Protein AF-A0A6N2MKP2-F1 (afdb_monomer)

Foldseek 3Di:
DDDDDDPDPDPDDQPLPDPPDDDDDDPPPLLPDDLVVQQVQKDKDFAADDDPDPPLRRPDSLKIWIQRNVVRDIFIASPDSHNVVRSVVRSLVSLLVCLLRHEDAADLVPDDQDLLLLQQAPPQAPPNDPPSDHRDDPVDSSVSVNSSSLLNLCVNVQLDLCNSQVSRRHDSVSSLVSQVVDPSSQVSSQVSCVVSVHHRRD

Nearest PDB structures (foldseek):
  8akn-assembly1_W  TM=9.044E-01  e=6.148E-05  Escherichia coli BW25113
  9d7s-assembly2_2w  TM=8.967E-01  e=9.870E-05  Thermus thermophilus HB8
  8oir-assembly1_Aa  TM=9.196E-01  e=2.289E-04  Homo sapiens
  4v5e-assembly2_CY  TM=8.903E-01  e=2.825E-04  Thermus thermophilus HB8
  8fze-assembly1_w  TM=7.571E-01  e=6.148E-05  Escherichia coli

pLDDT: mean 79.12, std 17.83, range [32.84, 96.25]

Radius of gyration: 19.48 Å; Cα contacts (8 Å, |Δi|>4): 268; chains: 1; bounding box: 41×39×64 Å

Solvent-accessible surface area (backbone atoms only — not comparable to full-atom values): 11962 Å² total; per-residue (Å²): 141,82,90,76,79,81,80,72,78,84,86,72,82,80,74,69,60,66,86,84,60,88,87,69,98,67,89,72,59,72,79,78,47,53,74,68,61,48,48,74,49,34,52,76,48,71,38,57,43,85,67,103,56,60,80,78,56,50,73,45,63,18,17,26,36,38,32,34,62,93,78,68,50,72,24,63,22,64,85,45,86,43,41,68,61,8,44,55,50,13,49,55,47,35,49,54,51,44,33,69,51,54,54,63,92,58,60,78,93,78,61,74,83,54,64,45,33,54,15,54,47,63,93,82,26,69,72,54,59,94,82,53,68,72,77,49,53,89,87,43,78,58,34,46,56,11,51,23,52,51,50,22,48,27,53,62,53,64,46,36,56,61,58,34,11,60,78,54,36,36,54,49,70,57,48,49,51,59,35,68,71,35,69,68,52,36,50,50,51,28,52,48,13,47,77,64,74,40,82,64,86,128

InterPro domains:
  IPR000352 Peptide chain release factor class I [PF00472] (41-99)
  IPR045853 Peptide chain release factor class I superfamily [SSF75620] (40-101)
  IPR050057 Prokaryotic/Mitochondrial Release Factor [PTHR43804] (23-195)

Structure (mmCIF, N/CA/C/O backbone):
data_AF-A0A6N2MKP2-F1
#
_entry.id   AF-A0A6N2MKP2-F1
#
loop_
_atom_site.group_PDB
_atom_site.id
_atom_site.type_symbol
_atom_site.label_atom_id
_atom_site.label_alt_id
_atom_site.label_comp_id
_atom_site.label_asym_id
_atom_site.label_entity_id
_atom_site.label_seq_id
_atom_site.pdbx_PDB_ins_code
_atom_site.Cartn_x
_atom_site.Cartn_y
_atom_site.Cartn_z
_atom_site.occupancy
_atom_site.B_iso_or_equiv
_atom_site.auth_seq_id
_atom_site.auth_comp_id
_atom_site.auth_asym_id
_atom_site.auth_atom_id
_atom_site.pdbx_PDB_model_num
ATOM 1 N N . MET A 1 1 ? -15.503 7.825 -42.171 1.00 38.75 1 MET A N 1
ATOM 2 C CA . MET A 1 1 ? -16.249 7.281 -41.018 1.00 38.75 1 MET A CA 1
ATOM 3 C C . MET A 1 1 ? -15.506 6.049 -40.525 1.00 38.75 1 MET A C 1
ATOM 5 O O . MET A 1 1 ? -15.529 5.042 -41.213 1.00 38.75 1 MET A O 1
ATOM 9 N N . TYR A 1 2 ? -14.779 6.146 -39.411 1.00 33.06 2 TYR A N 1
ATOM 10 C CA . TYR A 1 2 ? -14.119 5.000 -38.777 1.00 33.06 2 TYR A CA 1
ATOM 11 C C . TYR A 1 2 ? -14.568 4.942 -37.319 1.00 33.06 2 TYR A C 1
ATOM 13 O O . TYR A 1 2 ? -14.188 5.782 -36.508 1.00 33.06 2 TYR A O 1
ATOM 21 N N . THR A 1 3 ? -15.413 3.967 -37.007 1.00 39.84 3 THR A N 1
ATOM 22 C CA . THR A 1 3 ? -15.788 3.591 -35.646 1.00 39.84 3 THR A CA 1
ATOM 23 C C . THR A 1 3 ? -14.641 2.797 -35.026 1.00 39.84 3 THR A C 1
ATOM 25 O O . THR A 1 3 ? -14.372 1.674 -35.449 1.00 39.84 3 THR A O 1
ATOM 28 N N . ARG A 1 4 ? -13.966 3.358 -34.018 1.00 34.06 4 ARG A N 1
ATOM 29 C CA . ARG A 1 4 ? -13.083 2.603 -33.119 1.00 34.06 4 ARG A CA 1
ATOM 30 C C . ARG A 1 4 ? -13.651 2.668 -31.707 1.00 34.06 4 ARG A C 1
ATOM 32 O O . ARG A 1 4 ? -13.543 3.676 -31.022 1.00 34.06 4 ARG A O 1
ATOM 39 N N . THR A 1 5 ? -14.354 1.586 -31.386 1.00 33.44 5 THR A N 1
ATOM 40 C CA . THR A 1 5 ? -14.516 0.946 -30.075 1.00 33.44 5 THR A CA 1
ATOM 41 C C . THR A 1 5 ? -13.901 1.691 -28.890 1.00 33.44 5 THR A C 1
ATOM 43 O O . THR A 1 5 ? -12.682 1.738 -28.733 1.00 33.44 5 THR A O 1
ATOM 46 N N . ALA A 1 6 ? -14.774 2.206 -28.025 1.00 33.25 6 ALA A N 1
ATOM 47 C CA . ALA A 1 6 ? -14.432 2.584 -26.665 1.00 33.25 6 ALA A CA 1
ATOM 48 C C . ALA A 1 6 ? -13.987 1.327 -25.900 1.00 33.25 6 ALA A C 1
ATOM 50 O O . ALA A 1 6 ? -14.805 0.463 -25.584 1.00 33.25 6 ALA A O 1
ATOM 51 N N . GLU A 1 7 ? -12.691 1.213 -25.622 1.00 32.84 7 GLU A N 1
ATOM 52 C CA . GLU A 1 7 ? -12.188 0.280 -24.619 1.00 32.84 7 GLU A CA 1
ATOM 53 C C . GLU A 1 7 ? -12.688 0.758 -23.254 1.00 32.84 7 GLU A C 1
ATOM 55 O O . GLU A 1 7 ? -12.203 1.732 -22.679 1.00 32.84 7 GLU A O 1
ATOM 60 N N . THR A 1 8 ? -13.728 0.100 -22.749 1.00 35.00 8 THR A N 1
ATOM 61 C CA . THR A 1 8 ? -14.140 0.230 -21.355 1.00 35.00 8 THR A CA 1
ATOM 62 C C . THR A 1 8 ? -12.966 -0.171 -20.460 1.00 35.00 8 THR A C 1
ATOM 64 O O . THR A 1 8 ? -12.425 -1.262 -20.667 1.00 35.00 8 THR A O 1
ATOM 67 N N . PRO A 1 9 ? -12.574 0.644 -19.461 1.00 37.16 9 PRO A N 1
ATOM 68 C CA . PRO A 1 9 ? -11.512 0.262 -18.543 1.00 37.16 9 PRO A CA 1
ATOM 69 C C . PRO A 1 9 ? -11.906 -1.034 -17.826 1.00 37.16 9 PRO A C 1
ATOM 71 O O . PRO A 1 9 ? -13.087 -1.234 -17.508 1.00 37.16 9 PRO A O 1
ATOM 74 N N . PRO A 1 10 ? -10.949 -1.939 -17.591 1.00 34.62 10 PRO A N 1
ATOM 75 C CA . PRO A 1 10 ? -11.266 -3.252 -17.082 1.00 34.62 10 PRO A CA 1
ATOM 76 C C . PRO A 1 10 ? -11.841 -3.164 -15.663 1.00 34.62 10 PRO A C 1
ATOM 78 O O . PRO A 1 10 ? -11.218 -2.653 -14.732 1.00 34.62 10 PRO A O 1
ATOM 81 N N . LYS A 1 11 ? -13.056 -3.693 -15.512 1.00 36.06 11 LYS A N 1
ATOM 82 C CA . LYS A 1 11 ? -13.759 -3.884 -14.242 1.00 36.06 11 LYS A CA 1
ATOM 83 C C . LYS A 1 11 ? -13.161 -5.105 -13.521 1.00 36.06 11 LYS A C 1
ATOM 85 O O . LYS A 1 11 ? -13.786 -6.158 -13.499 1.00 36.06 11 LYS A O 1
ATOM 90 N N . HIS A 1 12 ? -11.937 -5.026 -13.001 1.00 34.09 12 HIS A N 1
ATOM 91 C CA . HIS A 1 12 ? -11.356 -6.128 -12.214 1.00 34.09 12 HIS A CA 1
ATOM 92 C C . HIS A 1 12 ? -11.594 -5.855 -10.723 1.00 34.09 12 HIS A C 1
ATOM 94 O O . HIS A 1 12 ? -11.053 -4.902 -10.177 1.00 34.09 12 HIS A O 1
ATOM 100 N N . LEU A 1 13 ? -12.559 -6.526 -10.079 1.00 33.09 13 LEU A N 1
ATOM 101 C CA . LEU A 1 13 ? -12.398 -7.854 -9.459 1.00 33.09 13 LEU A CA 1
ATOM 102 C C . LEU A 1 13 ? -11.150 -7.901 -8.570 1.00 33.09 13 LEU A C 1
ATOM 104 O O . LEU A 1 13 ? -10.163 -8.564 -8.878 1.00 33.09 13 LEU A O 1
ATOM 108 N N . PHE A 1 14 ? -11.197 -7.172 -7.456 1.00 38.16 14 PHE A N 1
ATOM 109 C CA . PHE A 1 14 ? -10.285 -7.404 -6.344 1.00 38.16 14 PHE A CA 1
ATOM 110 C C . PHE A 1 14 ? -10.694 -8.709 -5.656 1.00 38.16 14 PHE A C 1
ATOM 112 O O . PHE A 1 14 ? -11.526 -8.716 -4.752 1.00 38.16 14 PHE A O 1
ATOM 119 N N . CYS A 1 15 ? -10.127 -9.832 -6.096 1.00 36.53 15 CYS A N 1
ATOM 120 C CA . CYS A 1 15 ? -10.056 -11.012 -5.246 1.00 36.53 15 CYS A CA 1
ATOM 121 C C . CYS A 1 15 ? -9.043 -10.685 -4.146 1.00 36.53 15 CYS A C 1
ATOM 123 O O . CYS A 1 15 ? -7.838 -10.650 -4.400 1.00 36.53 15 CYS A O 1
ATOM 125 N N . PHE A 1 16 ? -9.522 -10.368 -2.943 1.00 43.12 16 PHE A N 1
ATOM 126 C CA . PHE A 1 16 ? -8.671 -10.386 -1.758 1.00 43.12 16 PHE A CA 1
ATOM 127 C C . PHE A 1 16 ? -8.142 -11.817 -1.648 1.00 43.12 16 PHE A C 1
ATOM 129 O O . PHE A 1 16 ? -8.913 -12.718 -1.343 1.00 43.12 16 PHE A O 1
ATOM 136 N N . ASN A 1 17 ? -6.875 -12.059 -1.986 1.00 46.41 17 ASN A N 1
ATOM 137 C CA . ASN A 1 17 ? -6.272 -13.369 -1.766 1.00 46.41 17 ASN A CA 1
ATOM 138 C C . ASN A 1 17 ? -6.085 -13.516 -0.258 1.00 46.41 17 ASN A C 1
ATOM 140 O O . ASN A 1 17 ? -5.146 -12.977 0.323 1.00 46.41 17 ASN A O 1
ATOM 144 N N . TYR A 1 18 ? -7.043 -14.186 0.370 1.00 41.66 18 TYR A N 1
ATOM 145 C CA . TYR A 1 18 ? -6.949 -14.658 1.736 1.00 41.66 18 TYR A CA 1
ATOM 146 C C . TYR A 1 18 ? -6.111 -15.941 1.713 1.00 41.66 18 TYR A C 1
ATOM 148 O O . TYR A 1 18 ? -6.419 -16.877 0.973 1.00 41.66 18 TYR A O 1
ATOM 156 N N . ASN A 1 19 ? -5.046 -15.994 2.511 1.00 45.09 19 ASN A N 1
ATOM 157 C CA . ASN A 1 19 ? -4.301 -17.229 2.752 1.00 45.09 19 ASN A CA 1
ATOM 158 C C . ASN A 1 19 ? -5.217 -18.180 3.560 1.00 45.09 19 ASN A C 1
ATOM 160 O O . ASN A 1 19 ? -5.169 -18.222 4.782 1.00 45.09 19 ASN A O 1
ATOM 164 N N . THR A 1 20 ? -6.134 -18.896 2.899 1.00 38.81 20 THR A N 1
ATOM 165 C CA . THR A 1 20 ? -6.936 -19.975 3.522 1.00 38.81 20 THR A CA 1
ATOM 166 C C . THR A 1 20 ? -6.268 -21.310 3.278 1.00 38.81 20 THR A C 1
ATOM 168 O O . THR A 1 20 ? -6.732 -22.158 2.520 1.00 38.81 20 THR A O 1
ATOM 171 N N . SER A 1 21 ? -5.177 -21.521 3.988 1.00 36.22 21 SER A N 1
ATOM 172 C CA . SER A 1 21 ? -4.653 -22.859 4.203 1.00 36.22 21 SER A CA 1
ATOM 173 C C . SER A 1 21 ? -4.456 -23.029 5.697 1.00 36.22 21 SER A C 1
ATOM 175 O O . SER A 1 21 ? -3.442 -22.635 6.267 1.00 36.22 21 SER A O 1
ATOM 177 N N . ALA A 1 22 ? -5.489 -23.590 6.328 1.00 39.81 22 ALA A N 1
ATOM 178 C CA . ALA A 1 22 ? -5.376 -24.208 7.635 1.00 39.81 22 ALA A CA 1
ATOM 179 C C . ALA A 1 22 ? -4.211 -25.210 7.587 1.00 39.81 22 ALA A C 1
ATOM 181 O O . ALA A 1 22 ? -4.233 -26.152 6.798 1.00 39.81 22 ALA A O 1
ATOM 182 N N . GLY A 1 23 ? -3.190 -24.970 8.412 1.00 36.78 23 GLY A N 1
ATOM 183 C CA . GLY A 1 23 ? -2.046 -25.862 8.577 1.00 36.78 23 GLY A CA 1
ATOM 184 C C . GLY A 1 23 ? -0.903 -25.618 7.593 1.00 36.78 23 GLY A C 1
ATOM 185 O O . GLY A 1 23 ? -0.688 -26.428 6.702 1.00 36.78 23 GLY A O 1
ATOM 186 N N . HIS A 1 24 ? -0.172 -24.516 7.766 1.00 33.22 24 HIS A N 1
ATOM 187 C CA . HIS A 1 24 ? 1.293 -24.448 7.924 1.00 33.22 24 HIS A CA 1
ATOM 188 C C . HIS A 1 24 ? 1.649 -22.968 8.121 1.00 33.22 24 HIS A C 1
ATOM 190 O O . HIS A 1 24 ? 1.429 -22.142 7.241 1.00 33.22 24 HIS A O 1
ATOM 196 N N . SER A 1 25 ? 2.158 -22.641 9.307 1.00 39.97 25 SER A N 1
ATOM 197 C CA . SER A 1 25 ? 2.641 -21.321 9.709 1.00 39.97 25 SER A CA 1
ATOM 198 C C . SER A 1 25 ? 3.719 -20.823 8.750 1.00 39.97 25 SER A C 1
ATOM 200 O O . SER A 1 25 ? 4.876 -21.216 8.853 1.00 39.97 25 SER A O 1
ATOM 202 N N . ASN A 1 26 ? 3.321 -19.977 7.813 1.00 46.75 26 ASN A N 1
ATOM 203 C CA . ASN A 1 26 ? 4.198 -19.113 7.045 1.00 46.75 26 ASN A CA 1
ATOM 204 C C . ASN A 1 26 ? 3.372 -17.862 6.730 1.00 46.75 26 ASN A C 1
ATOM 206 O O . ASN A 1 26 ? 2.952 -17.641 5.593 1.00 46.75 26 ASN A O 1
ATOM 210 N N . ASP A 1 27 ? 3.103 -17.062 7.765 1.00 57.38 27 ASP A N 1
ATOM 211 C CA . ASP A 1 27 ? 2.667 -15.671 7.620 1.00 57.38 27 ASP A CA 1
ATOM 212 C C . ASP A 1 27 ? 3.827 -14.886 6.995 1.00 57.38 27 ASP A C 1
ATOM 214 O O . ASP A 1 27 ? 4.565 -14.165 7.663 1.00 57.38 27 ASP A O 1
ATOM 218 N N . ILE A 1 28 ? 4.086 -15.116 5.705 1.00 64.38 28 ILE A N 1
ATOM 219 C CA . ILE A 1 28 ? 5.188 -14.463 5.008 1.00 64.38 28 ILE A CA 1
ATOM 220 C C . ILE A 1 28 ? 4.780 -13.011 4.807 1.00 64.38 28 ILE A C 1
ATOM 222 O O . ILE A 1 28 ? 4.007 -12.677 3.904 1.00 64.38 28 ILE A O 1
ATOM 226 N N . ASN A 1 29 ? 5.338 -12.132 5.634 1.00 78.19 29 ASN A N 1
ATOM 227 C CA . ASN A 1 29 ? 5.279 -10.706 5.388 1.00 78.19 29 ASN A CA 1
ATOM 228 C C . ASN A 1 29 ? 6.197 -10.364 4.204 1.00 78.19 29 ASN A C 1
ATOM 230 O O . ASN A 1 29 ? 7.383 -10.076 4.364 1.00 78.19 29 ASN A O 1
ATOM 234 N N . TYR A 1 30 ? 5.642 -10.386 2.988 1.00 81.38 30 TYR A N 1
ATOM 235 C CA . TYR A 1 30 ? 6.385 -10.083 1.759 1.00 81.38 30 TYR A CA 1
ATOM 236 C C . TYR A 1 30 ? 7.059 -8.701 1.771 1.00 81.38 30 TYR A C 1
ATOM 238 O O . TYR A 1 30 ? 7.972 -8.458 0.980 1.00 81.38 30 TYR A O 1
ATOM 246 N N . LEU A 1 31 ? 6.611 -7.778 2.631 1.00 83.75 31 LEU A N 1
ATOM 247 C CA . LEU A 1 31 ? 7.183 -6.438 2.726 1.00 83.75 31 LEU A CA 1
ATOM 248 C C . LEU A 1 31 ? 8.463 -6.379 3.562 1.00 83.75 31 LEU A C 1
ATOM 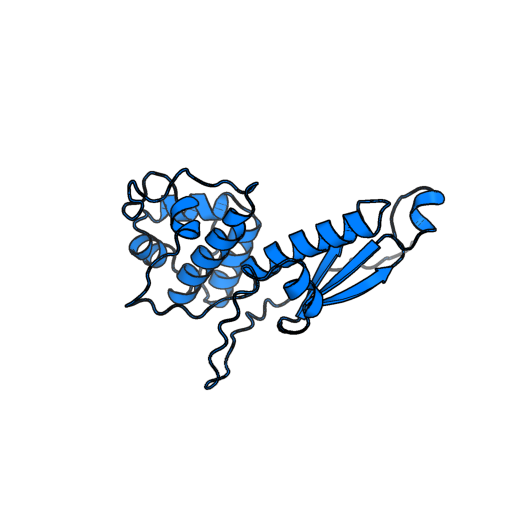250 O O . LEU A 1 31 ? 9.267 -5.475 3.335 1.00 83.75 31 LEU A O 1
ATOM 254 N N . GLU A 1 32 ? 8.659 -7.324 4.480 1.00 83.94 32 GLU A N 1
ATOM 255 C CA . GLU A 1 32 ? 9.863 -7.427 5.316 1.00 83.94 32 GLU A CA 1
ATOM 256 C C . GLU A 1 32 ? 11.010 -8.157 4.616 1.00 83.94 32 GLU A C 1
ATOM 258 O O . GLU A 1 32 ? 12.168 -7.992 4.998 1.00 83.94 32 GLU A O 1
ATOM 263 N N . LEU A 1 33 ? 10.703 -8.921 3.563 1.00 86.81 33 LEU A N 1
ATOM 264 C CA . LEU A 1 33 ? 11.713 -9.574 2.736 1.00 86.81 33 LEU A CA 1
ATOM 265 C C . LEU A 1 33 ? 12.707 -8.553 2.182 1.00 86.81 33 LEU A C 1
ATOM 267 O O . LEU A 1 33 ? 12.361 -7.401 1.908 1.00 86.81 33 LEU A O 1
ATOM 271 N N . THR A 1 34 ? 13.935 -8.993 1.935 1.00 90.06 34 THR A N 1
ATOM 272 C CA . THR A 1 34 ? 14.923 -8.204 1.192 1.00 90.06 34 THR A CA 1
ATOM 273 C C . THR A 1 34 ? 14.518 -8.056 -0.280 1.00 90.06 34 THR A C 1
ATOM 275 O O . THR A 1 34 ? 13.600 -8.713 -0.785 1.00 90.06 34 THR A O 1
ATOM 278 N N . ASP A 1 35 ? 15.173 -7.149 -1.007 1.00 90.25 35 ASP A N 1
ATOM 279 C CA . ASP A 1 35 ? 14.931 -6.989 -2.446 1.00 90.25 35 ASP A CA 1
ATOM 280 C C . ASP A 1 35 ? 15.234 -8.283 -3.218 1.00 90.25 35 ASP A C 1
ATOM 282 O O . ASP A 1 35 ? 14.460 -8.665 -4.098 1.00 90.25 35 ASP A O 1
ATOM 286 N N . ASP A 1 36 ? 16.303 -8.988 -2.847 1.00 90.12 36 ASP A N 1
ATOM 287 C CA . ASP A 1 36 ? 16.720 -10.230 -3.498 1.00 90.12 36 ASP A CA 1
ATOM 288 C C . ASP A 1 36 ? 15.761 -11.390 -3.216 1.00 90.12 36 ASP A C 1
ATOM 290 O O . ASP A 1 36 ? 15.409 -12.134 -4.132 1.00 90.12 36 ASP A O 1
ATOM 294 N N . GLU A 1 37 ? 15.293 -11.536 -1.976 1.00 91.50 37 GLU A N 1
ATOM 295 C CA . GLU A 1 37 ? 14.320 -12.571 -1.608 1.00 91.50 37 GLU A CA 1
ATOM 296 C C . GLU A 1 37 ? 12.981 -12.368 -2.312 1.00 91.50 37 GLU A C 1
ATOM 298 O O . GLU A 1 37 ? 12.442 -13.317 -2.883 1.00 91.50 37 GLU A O 1
ATOM 303 N N . LEU A 1 38 ? 12.472 -11.131 -2.340 1.00 90.62 38 LEU A N 1
ATOM 304 C CA . LEU A 1 38 ? 11.226 -10.827 -3.040 1.00 90.62 38 LEU A CA 1
ATOM 305 C C . LEU A 1 38 ? 11.368 -11.064 -4.551 1.00 90.62 38 LEU A C 1
ATOM 307 O O . LEU A 1 38 ? 10.468 -11.611 -5.189 1.00 90.62 38 LEU A O 1
ATOM 311 N N . MET A 1 39 ? 12.517 -10.707 -5.131 1.00 91.44 39 MET A N 1
ATOM 312 C CA . MET A 1 39 ? 12.805 -10.955 -6.545 1.00 91.44 39 MET A CA 1
ATOM 313 C C . MET A 1 39 ? 12.858 -12.447 -6.888 1.00 91.44 39 MET A C 1
ATOM 315 O O . MET A 1 39 ? 12.424 -12.810 -7.977 1.00 91.44 39 MET A O 1
ATOM 319 N N . ARG A 1 40 ? 13.334 -13.320 -5.989 1.00 93.44 40 ARG A N 1
ATOM 320 C CA . ARG A 1 40 ? 13.335 -14.783 -6.209 1.00 93.44 40 ARG A CA 1
ATOM 321 C C . ARG A 1 40 ? 11.929 -15.373 -6.332 1.00 93.44 40 ARG A C 1
ATOM 323 O O . ARG A 1 40 ? 11.772 -16.431 -6.929 1.00 93.44 40 ARG A O 1
ATOM 330 N N . GLN A 1 41 ? 10.919 -14.695 -5.791 1.00 92.00 41 GLN A N 1
ATOM 331 C CA . GLN A 1 41 ? 9.510 -15.091 -5.888 1.00 92.00 41 GLN A CA 1
ATOM 332 C C . GLN A 1 41 ? 8.795 -14.460 -7.096 1.00 92.00 41 GLN A C 1
ATOM 334 O O . GLN A 1 41 ? 7.593 -14.662 -7.292 1.00 92.00 41 GLN A O 1
ATOM 339 N N . CYS A 1 42 ? 9.515 -13.675 -7.901 1.00 93.94 42 CYS A N 1
ATOM 340 C CA . CYS A 1 42 ? 8.972 -12.978 -9.055 1.00 93.94 42 CYS A CA 1
ATOM 341 C C . CYS A 1 42 ? 9.448 -13.591 -10.372 1.00 93.94 42 CYS A C 1
ATOM 343 O O . CYS A 1 42 ? 10.627 -13.877 -10.560 1.00 93.94 42 CYS A O 1
ATOM 345 N N . GLU A 1 43 ? 8.533 -13.674 -11.329 1.00 95.62 43 GLU A N 1
ATOM 346 C CA . GLU A 1 43 ? 8.849 -13.856 -12.741 1.00 95.62 43 GLU A CA 1
ATOM 347 C C . GLU A 1 43 ? 9.106 -12.473 -13.362 1.00 95.62 43 GLU A C 1
ATOM 349 O O . GLU A 1 43 ? 8.288 -11.556 -13.216 1.00 95.62 43 GLU A O 1
ATOM 354 N N . MET A 1 44 ? 10.276 -12.295 -13.984 1.00 95.31 44 MET A N 1
ATOM 355 C CA . MET A 1 44 ? 10.693 -11.031 -14.593 1.00 95.31 44 MET A CA 1
ATOM 356 C C . MET A 1 44 ? 10.705 -11.147 -16.114 1.00 95.31 44 MET A C 1
ATOM 358 O O . MET A 1 44 ? 11.554 -11.838 -16.671 1.00 95.31 44 MET A O 1
ATOM 362 N N . ASP A 1 45 ? 9.855 -10.357 -16.763 1.00 94.25 45 ASP A N 1
ATOM 363 C CA . ASP A 1 45 ? 9.834 -10.201 -18.213 1.00 94.25 45 ASP A CA 1
ATOM 364 C C . ASP A 1 45 ? 10.423 -8.850 -18.622 1.00 94.25 45 ASP A C 1
ATOM 366 O O . ASP A 1 45 ? 10.162 -7.812 -17.998 1.00 94.25 45 ASP A O 1
ATOM 370 N N . THR A 1 46 ? 11.162 -8.841 -19.728 1.00 92.38 46 THR A N 1
ATOM 371 C CA . THR A 1 46 ? 11.625 -7.615 -20.385 1.00 92.38 46 THR A CA 1
ATOM 372 C C . THR A 1 46 ? 10.928 -7.411 -21.712 1.00 92.38 46 THR A C 1
ATOM 374 O O . THR A 1 46 ? 10.727 -8.353 -22.474 1.00 92.38 46 THR A O 1
ATOM 377 N N . PHE A 1 47 ? 10.573 -6.168 -22.016 1.00 89.94 47 PHE A N 1
ATOM 378 C CA . PHE A 1 47 ? 9.897 -5.836 -23.265 1.00 89.94 47 PHE A CA 1
ATOM 379 C C . PHE A 1 47 ? 10.309 -4.457 -23.782 1.00 89.94 47 PHE A C 1
ATOM 381 O O . PHE A 1 47 ? 10.982 -3.667 -23.112 1.00 89.94 47 PHE A O 1
ATOM 388 N N . LYS A 1 48 ? 9.924 -4.159 -25.023 1.00 86.25 48 LYS A N 1
ATOM 389 C CA . LYS A 1 48 ? 10.156 -2.845 -25.630 1.00 86.25 48 LYS A CA 1
ATOM 390 C C . LYS A 1 48 ? 9.117 -1.869 -25.106 1.00 86.25 48 LYS A C 1
ATOM 392 O O . LYS A 1 48 ? 7.923 -2.155 -25.144 1.00 86.25 48 LYS A O 1
ATOM 397 N N . SER A 1 49 ? 9.564 -0.706 -24.639 1.00 76.31 49 SER A N 1
ATOM 398 C CA . SER A 1 49 ? 8.629 0.347 -24.248 1.00 76.31 49 SER A CA 1
ATOM 399 C C . SER A 1 49 ? 7.840 0.815 -25.479 1.00 76.31 49 SER A C 1
ATOM 401 O O . SER A 1 49 ? 8.420 1.294 -26.450 1.00 76.31 49 SER A O 1
ATOM 403 N N . SER A 1 50 ? 6.521 0.623 -25.463 1.00 69.38 50 SER A N 1
ATOM 404 C CA . SER A 1 50 ? 5.607 1.117 -26.494 1.00 69.38 50 SER A CA 1
ATOM 405 C C . SER A 1 50 ? 5.033 2.457 -26.039 1.00 69.38 50 SER A C 1
ATOM 407 O O . SER A 1 50 ? 4.296 2.512 -25.055 1.00 69.38 50 SER A O 1
ATOM 409 N N . GLY A 1 51 ? 5.376 3.548 -26.719 1.00 67.81 51 GLY A N 1
ATOM 410 C CA . GLY A 1 51 ? 4.843 4.874 -26.409 1.00 67.81 51 GLY A CA 1
ATOM 411 C C . GLY A 1 51 ? 5.385 5.964 -27.336 1.00 67.81 51 GLY A C 1
ATOM 412 O O . GLY A 1 51 ? 6.266 5.680 -28.152 1.00 67.81 51 GLY A O 1
ATOM 413 N N . PRO A 1 52 ? 4.882 7.210 -27.227 1.00 60.41 52 PRO A N 1
ATOM 414 C CA . PRO A 1 52 ? 5.413 8.361 -27.953 1.00 60.41 52 PRO A CA 1
ATOM 415 C C . PRO A 1 52 ? 6.844 8.640 -27.472 1.00 60.41 52 PRO A C 1
ATOM 417 O O . PRO A 1 52 ? 7.096 9.336 -26.492 1.00 60.41 52 PRO A O 1
ATOM 420 N N . GLY A 1 53 ? 7.800 8.003 -28.133 1.00 59.09 53 GLY A N 1
ATOM 421 C CA . GLY A 1 53 ? 9.227 8.114 -27.897 1.00 59.09 53 GLY A CA 1
ATOM 422 C C . GLY A 1 53 ? 9.939 8.041 -29.236 1.00 59.09 53 GLY A C 1
ATOM 423 O O . GLY A 1 53 ? 9.542 7.269 -30.108 1.00 59.09 53 GLY A O 1
ATOM 424 N N . GLY A 1 54 ? 10.968 8.868 -29.421 1.00 65.44 54 GLY A N 1
ATOM 425 C CA . GLY A 1 54 ? 11.778 8.850 -30.639 1.00 65.44 54 GLY A CA 1
ATOM 426 C C . GLY A 1 54 ? 12.398 7.472 -30.905 1.00 65.44 54 GLY A C 1
ATOM 427 O O . GLY A 1 54 ? 12.457 6.617 -30.018 1.00 65.44 54 GLY A O 1
ATOM 428 N N . GLN A 1 55 ? 12.912 7.271 -32.121 1.00 63.81 55 GLN A N 1
ATOM 429 C CA . GLN A 1 55 ? 13.432 5.982 -32.611 1.00 63.81 55 GLN A CA 1
ATOM 430 C C . GLN A 1 55 ? 14.417 5.284 -31.647 1.00 63.81 55 GLN A C 1
ATOM 432 O O . GLN A 1 55 ? 14.477 4.057 -31.600 1.00 63.81 55 GLN A O 1
ATOM 437 N N . HIS A 1 56 ? 15.151 6.048 -30.831 1.00 60.91 56 HIS A N 1
ATOM 438 C CA . HIS A 1 56 ? 16.114 5.524 -29.862 1.00 60.91 56 HIS A CA 1
ATOM 439 C C . HIS A 1 56 ? 15.474 4.871 -28.615 1.00 60.91 56 HIS A C 1
ATOM 441 O O . HIS A 1 56 ? 16.035 3.921 -28.072 1.00 60.91 56 HIS A O 1
ATOM 447 N N . ARG A 1 57 ? 14.299 5.330 -28.155 1.00 62.62 57 ARG A N 1
ATOM 448 C CA . ARG A 1 57 ? 13.609 4.771 -26.970 1.00 62.62 57 ARG A CA 1
ATOM 449 C C . ARG A 1 57 ? 12.946 3.421 -27.271 1.00 62.62 57 ARG A C 1
ATOM 451 O O . ARG A 1 57 ? 12.909 2.550 -26.410 1.00 62.62 57 ARG A O 1
ATOM 458 N N . ASN A 1 58 ? 12.496 3.222 -28.509 1.00 64.44 58 ASN A N 1
ATOM 459 C CA . ASN A 1 58 ? 11.692 2.056 -28.897 1.00 64.44 58 ASN A CA 1
ATOM 460 C C . ASN A 1 58 ? 12.536 0.839 -29.323 1.00 64.44 58 ASN A C 1
ATOM 462 O O . ASN A 1 58 ? 11.995 -0.249 -29.517 1.00 64.44 58 ASN A O 1
ATOM 466 N N . LYS A 1 59 ? 13.859 1.000 -29.487 1.00 64.12 59 LYS A N 1
ATOM 467 C CA . LYS A 1 59 ? 14.742 -0.067 -29.990 1.00 64.12 59 LYS A CA 1
ATOM 468 C C . LYS A 1 59 ? 15.292 -0.984 -28.890 1.00 64.12 59 LYS A C 1
ATOM 470 O O . LYS A 1 59 ? 15.633 -2.125 -29.185 1.00 64.12 59 LYS A O 1
ATOM 475 N N . ARG A 1 60 ? 15.375 -0.513 -27.641 1.00 75.62 60 ARG A N 1
ATOM 476 C CA . ARG A 1 60 ? 15.936 -1.272 -26.511 1.00 75.62 60 ARG A CA 1
ATOM 477 C C . ARG A 1 60 ? 14.827 -1.881 -25.651 1.00 75.62 60 ARG A C 1
ATOM 479 O O . ARG A 1 60 ? 13.865 -1.202 -25.301 1.00 75.62 60 ARG A O 1
ATOM 486 N N . GLU A 1 61 ? 15.000 -3.142 -25.268 1.00 82.31 61 GLU A N 1
ATOM 487 C CA . GLU A 1 61 ? 14.142 -3.864 -24.315 1.00 82.31 61 GLU A CA 1
ATOM 488 C C . GLU A 1 61 ? 14.451 -3.436 -22.875 1.00 82.31 61 GLU A C 1
ATOM 490 O O . GLU A 1 61 ? 14.934 -4.209 -22.055 1.00 82.31 61 GLU A O 1
ATOM 495 N N . SER A 1 62 ? 14.255 -2.149 -22.578 1.00 87.94 62 SER A N 1
ATOM 496 C CA . SER A 1 62 ? 14.525 -1.598 -21.249 1.00 87.94 62 SER A CA 1
ATOM 497 C C . SER A 1 62 ? 13.337 -1.704 -20.296 1.00 87.94 62 SER A C 1
ATOM 499 O O . SER A 1 62 ? 13.537 -1.522 -19.096 1.00 87.94 62 SER A O 1
ATOM 501 N N . ALA A 1 63 ? 12.119 -1.957 -20.784 1.00 91.38 63 ALA A N 1
ATOM 502 C CA . ALA A 1 63 ? 10.946 -2.057 -19.924 1.00 91.38 63 ALA A CA 1
ATOM 503 C C . ALA A 1 63 ? 10.945 -3.376 -19.153 1.00 91.38 63 ALA A C 1
ATOM 505 O O . ALA A 1 63 ? 11.315 -4.415 -19.698 1.00 91.38 63 ALA A O 1
ATOM 506 N N . VAL A 1 64 ? 10.503 -3.323 -17.896 1.00 94.38 64 VAL A N 1
ATOM 507 C CA . VAL A 1 64 ? 10.481 -4.474 -16.988 1.00 94.38 64 VAL A CA 1
ATOM 508 C C . VAL A 1 64 ? 9.064 -4.694 -16.478 1.00 94.38 64 VAL A C 1
ATOM 510 O O . VAL A 1 64 ? 8.390 -3.749 -16.058 1.00 94.38 64 VAL A O 1
ATOM 513 N N . ARG A 1 65 ? 8.625 -5.950 -16.489 1.00 95.44 65 ARG A N 1
ATOM 514 C CA . ARG A 1 65 ? 7.415 -6.434 -15.827 1.00 95.44 65 ARG A CA 1
ATOM 515 C C . ARG A 1 65 ? 7.823 -7.483 -14.799 1.00 95.44 65 ARG A C 1
ATOM 517 O O . ARG A 1 65 ? 8.592 -8.382 -15.106 1.00 95.44 65 ARG A O 1
ATOM 524 N N . LEU A 1 66 ? 7.309 -7.346 -13.586 1.00 96.25 66 LEU A N 1
ATOM 525 C CA . LEU A 1 66 ? 7.480 -8.289 -12.490 1.00 96.25 66 LEU A CA 1
ATOM 526 C C . LEU A 1 66 ? 6.119 -8.871 -12.136 1.00 96.25 66 LEU A C 1
ATOM 528 O O . LEU A 1 66 ? 5.179 -8.120 -11.870 1.00 96.25 66 LEU A O 1
ATOM 532 N N . LYS A 1 67 ? 6.022 -10.195 -12.108 1.00 95.19 67 LYS A N 1
ATOM 533 C CA . LYS A 1 67 ? 4.853 -10.929 -11.636 1.00 95.19 67 LYS A CA 1
ATOM 534 C C . LYS A 1 67 ? 5.237 -11.689 -10.377 1.00 95.19 67 LYS A C 1
ATOM 536 O O . LYS A 1 67 ? 6.043 -12.611 -10.437 1.00 95.19 67 LYS A O 1
ATOM 541 N N . HIS A 1 68 ? 4.655 -11.316 -9.245 1.00 93.88 68 HIS A N 1
ATOM 542 C CA . HIS A 1 68 ? 4.843 -12.050 -8.001 1.00 93.88 68 HIS A CA 1
ATOM 543 C C . HIS A 1 68 ? 4.038 -13.346 -8.060 1.00 93.88 68 HIS A C 1
ATOM 545 O O . HIS A 1 68 ? 2.806 -13.310 -8.081 1.00 93.88 68 HIS A O 1
ATOM 551 N N . LEU A 1 69 ? 4.727 -14.483 -8.130 1.00 91.69 69 LEU A N 1
ATOM 552 C CA . LEU A 1 69 ? 4.097 -15.776 -8.388 1.00 91.69 69 LEU A CA 1
ATOM 553 C C . LEU A 1 69 ? 3.115 -16.193 -7.279 1.00 91.69 69 LEU A C 1
ATOM 555 O O . LEU A 1 69 ? 1.997 -16.568 -7.633 1.00 91.69 69 LEU A O 1
ATOM 559 N N . PRO A 1 70 ? 3.440 -16.057 -5.974 1.00 89.88 70 PRO A N 1
ATOM 560 C CA . PRO A 1 70 ? 2.525 -16.465 -4.905 1.00 89.88 70 PRO A CA 1
ATOM 561 C C . PRO A 1 70 ? 1.203 -15.690 -4.881 1.00 89.88 70 PRO A C 1
ATOM 563 O O . PRO A 1 70 ? 0.168 -16.246 -4.533 1.00 89.88 70 PRO A O 1
ATOM 566 N N . THR A 1 71 ? 1.218 -14.402 -5.243 1.00 86.88 71 THR A N 1
ATOM 567 C CA . THR A 1 71 ? 0.027 -13.534 -5.127 1.00 86.88 71 THR A CA 1
ATOM 568 C C . THR A 1 71 ? -0.630 -13.212 -6.465 1.00 86.88 71 THR A C 1
ATOM 570 O O . THR A 1 71 ? -1.730 -12.662 -6.481 1.00 86.88 71 THR A O 1
ATOM 573 N N . GLY A 1 72 ? 0.033 -13.505 -7.586 1.00 89.62 72 GLY A N 1
ATOM 574 C CA . GLY A 1 72 ? -0.410 -13.153 -8.936 1.00 89.62 72 GLY A CA 1
ATOM 575 C C . GLY A 1 72 ? -0.340 -11.656 -9.264 1.00 89.62 72 GLY A C 1
ATOM 576 O O . GLY A 1 72 ? -0.791 -11.247 -10.333 1.00 89.62 72 GLY A O 1
ATOM 577 N N . ILE A 1 73 ? 0.207 -10.818 -8.374 1.00 91.38 73 ILE A N 1
ATOM 578 C CA . ILE A 1 73 ? 0.261 -9.364 -8.569 1.00 91.38 73 ILE A CA 1
ATOM 579 C C . ILE A 1 73 ? 1.351 -9.012 -9.576 1.00 91.38 73 ILE A C 1
ATOM 581 O O . ILE A 1 73 ? 2.494 -9.453 -9.462 1.00 91.38 73 ILE A O 1
ATOM 585 N N . ILE A 1 74 ? 0.995 -8.162 -10.537 1.00 93.88 74 ILE A N 1
ATOM 586 C CA . ILE A 1 74 ? 1.896 -7.704 -11.591 1.00 93.88 74 ILE A CA 1
ATOM 587 C C . ILE A 1 74 ? 2.204 -6.219 -11.394 1.00 93.88 74 ILE A C 1
ATOM 589 O O . ILE A 1 74 ? 1.299 -5.401 -11.219 1.00 93.88 74 ILE A O 1
ATOM 593 N N . ALA A 1 75 ? 3.484 -5.866 -11.467 1.00 94.75 75 ALA A N 1
ATOM 594 C CA . ALA A 1 75 ? 3.980 -4.497 -11.500 1.00 94.75 75 ALA A CA 1
ATOM 595 C C . ALA A 1 75 ? 4.878 -4.298 -12.725 1.00 94.75 75 ALA A C 1
ATOM 597 O O . ALA A 1 75 ? 5.581 -5.210 -13.148 1.00 94.75 75 ALA A O 1
ATOM 598 N N . GLN A 1 76 ? 4.881 -3.100 -13.304 1.00 94.19 76 GLN A N 1
ATOM 599 C CA . GLN A 1 76 ? 5.719 -2.790 -14.464 1.00 94.19 76 GLN A CA 1
ATOM 600 C C . GLN A 1 76 ? 6.310 -1.385 -14.373 1.00 94.19 76 GLN A C 1
ATOM 602 O O . GLN A 1 76 ? 5.729 -0.509 -13.725 1.00 94.19 76 GLN A O 1
ATOM 607 N N . ALA A 1 77 ? 7.446 -1.176 -15.034 1.00 92.81 77 ALA A N 1
ATOM 608 C CA . ALA A 1 77 ? 8.145 0.103 -15.125 1.00 92.81 77 ALA A CA 1
ATOM 609 C C . ALA A 1 77 ? 8.770 0.289 -16.518 1.00 92.81 77 ALA A C 1
ATOM 611 O O . ALA A 1 77 ? 9.410 -0.619 -17.057 1.00 92.81 77 ALA A O 1
ATOM 612 N N . VAL A 1 78 ? 8.539 1.467 -17.105 1.00 91.38 78 VAL A N 1
ATOM 613 C CA . VAL A 1 78 ? 8.902 1.831 -18.496 1.00 91.38 78 VAL A CA 1
ATOM 614 C C . VAL A 1 78 ? 9.510 3.241 -18.588 1.00 91.38 78 VAL A C 1
ATOM 616 O O . VAL A 1 78 ? 9.618 3.812 -19.681 1.00 91.38 78 VAL A O 1
ATOM 619 N N . GLU A 1 79 ? 9.812 3.859 -17.445 1.00 87.50 79 GLU A N 1
ATOM 620 C CA . GLU A 1 79 ? 10.164 5.279 -17.373 1.00 87.50 79 GLU A CA 1
ATOM 621 C C . GLU A 1 79 ? 11.612 5.530 -17.789 1.00 87.50 79 GLU A C 1
ATOM 623 O O . GLU A 1 79 ? 11.891 6.499 -18.494 1.00 87.50 79 GLU A O 1
ATOM 628 N N . ASP A 1 80 ? 12.524 4.649 -17.379 1.00 87.62 80 ASP A N 1
ATOM 629 C CA . ASP A 1 80 ? 13.955 4.811 -17.594 1.00 87.62 80 ASP A CA 1
ATOM 630 C C . ASP A 1 80 ? 14.430 4.096 -18.873 1.00 87.62 80 ASP A C 1
ATOM 632 O O . ASP A 1 80 ? 13.849 3.119 -19.361 1.00 87.62 80 ASP A O 1
ATOM 636 N N . ARG A 1 81 ? 15.545 4.573 -19.425 1.00 84.69 81 ARG A N 1
ATOM 637 C CA . ARG A 1 81 ? 16.284 3.916 -20.515 1.00 84.69 81 ARG A CA 1
ATOM 638 C C . ARG A 1 81 ? 17.104 2.713 -20.029 1.00 84.69 81 ARG A C 1
ATOM 640 O O . ARG A 1 81 ? 17.538 1.897 -20.844 1.00 84.69 81 ARG A O 1
ATOM 647 N N . SER A 1 82 ? 17.363 2.633 -18.725 1.00 88.75 82 SER A N 1
ATOM 648 C CA . SER A 1 82 ? 18.094 1.566 -18.051 1.00 88.75 82 SER A CA 1
ATOM 649 C C . SER A 1 82 ? 17.137 0.508 -17.513 1.00 88.75 82 SER A C 1
ATOM 651 O O . SER A 1 82 ? 16.268 0.792 -16.687 1.00 88.75 82 SER A O 1
ATOM 653 N N . GLN A 1 83 ? 17.355 -0.742 -17.926 1.00 90.19 83 GLN A N 1
ATOM 654 C CA . GLN A 1 83 ? 16.622 -1.898 -17.407 1.00 90.19 83 GLN A CA 1
ATOM 655 C C . GLN A 1 83 ? 16.773 -2.026 -15.885 1.00 90.19 83 GL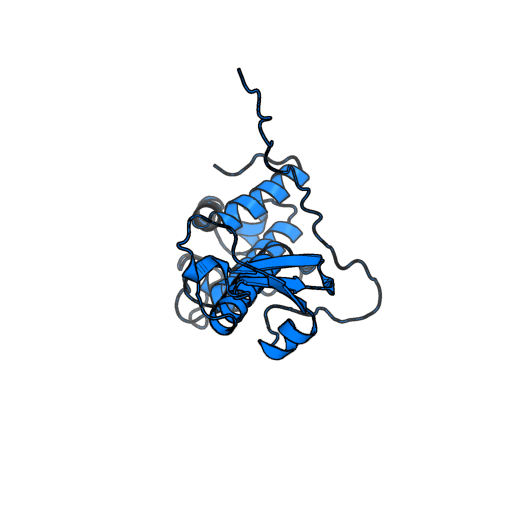N A C 1
ATOM 657 O O . GLN A 1 83 ? 15.806 -2.337 -15.200 1.00 90.19 83 GLN A O 1
ATOM 662 N N . HIS A 1 84 ? 17.959 -1.741 -15.337 1.00 92.44 84 HIS A N 1
ATOM 663 C CA . HIS A 1 84 ? 18.210 -1.832 -13.898 1.00 92.44 84 HIS A CA 1
ATOM 664 C C . HIS A 1 84 ? 17.363 -0.826 -13.101 1.00 92.44 84 HIS A C 1
ATOM 666 O O . HIS A 1 84 ? 16.760 -1.182 -12.089 1.00 92.44 84 HIS A O 1
ATOM 672 N N . MET A 1 85 ? 17.258 0.418 -13.584 1.00 92.06 85 MET A N 1
ATOM 673 C CA . MET A 1 85 ? 16.424 1.446 -12.943 1.00 92.06 85 MET A CA 1
ATOM 674 C C . MET A 1 85 ? 14.933 1.113 -13.046 1.00 92.06 85 MET A C 1
ATOM 676 O O . MET A 1 85 ? 14.184 1.306 -12.084 1.00 92.06 85 MET A O 1
ATOM 680 N N . ASN A 1 86 ? 14.505 0.542 -14.175 1.00 93.50 86 ASN A N 1
ATOM 681 C CA . ASN A 1 86 ? 13.140 0.045 -14.327 1.00 93.50 86 ASN A CA 1
ATOM 682 C C . ASN A 1 86 ? 12.869 -1.160 -13.418 1.00 93.50 86 ASN A C 1
ATOM 684 O O . ASN A 1 86 ? 11.814 -1.209 -12.799 1.00 93.50 86 ASN A O 1
ATOM 688 N N . ARG A 1 87 ? 13.815 -2.091 -13.243 1.00 93.75 87 ARG A N 1
ATOM 689 C CA . ARG A 1 87 ? 13.677 -3.213 -12.300 1.00 93.75 87 ARG A CA 1
ATOM 690 C C . ARG A 1 87 ? 13.478 -2.718 -10.867 1.00 93.75 87 ARG A C 1
ATOM 692 O O . ARG A 1 87 ? 12.528 -3.145 -10.217 1.00 93.75 87 ARG A O 1
ATOM 699 N N . ALA A 1 88 ? 14.310 -1.786 -10.399 1.00 93.75 88 ALA A N 1
ATOM 700 C CA . ALA A 1 88 ? 14.166 -1.195 -9.066 1.00 93.75 88 ALA A CA 1
ATOM 701 C C . ALA A 1 88 ? 12.814 -0.473 -8.899 1.00 93.75 88 ALA A C 1
ATOM 703 O O . ALA A 1 88 ? 12.129 -0.622 -7.887 1.00 93.75 88 ALA A O 1
ATOM 704 N N . SER A 1 89 ? 12.386 0.266 -9.927 1.00 93.44 89 SER A N 1
ATOM 705 C CA . SER A 1 89 ? 11.103 0.978 -9.919 1.00 93.44 89 SER A CA 1
ATOM 706 C C . SER A 1 89 ? 9.903 0.023 -9.940 1.00 93.44 89 SER A C 1
ATOM 708 O O . SER A 1 89 ? 8.933 0.234 -9.208 1.00 93.44 89 SER A O 1
ATOM 710 N N . ALA A 1 90 ? 9.972 -1.055 -10.726 1.00 94.75 90 ALA A N 1
ATOM 711 C CA . ALA A 1 90 ? 8.961 -2.107 -10.763 1.00 94.75 90 ALA A CA 1
ATOM 712 C C . ALA A 1 90 ? 8.860 -2.823 -9.411 1.00 94.75 90 ALA A C 1
ATOM 714 O O . ALA A 1 90 ? 7.750 -3.052 -8.937 1.00 94.75 90 ALA A O 1
ATOM 715 N N . LEU A 1 91 ? 9.991 -3.106 -8.756 1.00 94.19 91 LEU A N 1
ATOM 716 C CA . LEU A 1 91 ? 10.023 -3.739 -7.436 1.00 94.19 91 LEU A CA 1
ATOM 717 C C . LEU A 1 91 ? 9.400 -2.840 -6.358 1.00 94.19 91 LEU A C 1
ATOM 719 O O . LEU A 1 91 ? 8.567 -3.292 -5.574 1.00 94.19 91 LEU A O 1
ATOM 723 N N . LYS A 1 92 ? 9.717 -1.538 -6.367 1.00 91.75 92 LYS A N 1
ATOM 724 C CA . LYS A 1 92 ? 9.091 -0.560 -5.462 1.00 91.75 92 LYS A CA 1
ATOM 725 C C . LYS A 1 92 ? 7.573 -0.495 -5.652 1.00 91.75 92 LYS A C 1
ATOM 727 O O . LYS A 1 92 ? 6.828 -0.458 -4.673 1.00 91.75 92 LYS A O 1
ATOM 732 N N . ARG A 1 93 ? 7.104 -0.500 -6.906 1.00 92.31 93 ARG A N 1
ATOM 733 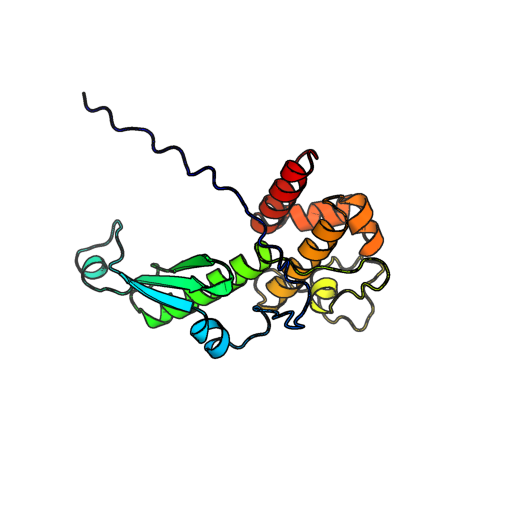C CA . ARG A 1 93 ? 5.668 -0.563 -7.225 1.00 92.31 93 ARG A CA 1
ATOM 734 C C . ARG A 1 93 ? 5.052 -1.867 -6.742 1.00 92.31 93 ARG A C 1
ATOM 736 O O . ARG A 1 93 ? 3.982 -1.832 -6.149 1.00 92.31 93 ARG A O 1
ATOM 743 N N . LEU A 1 94 ? 5.732 -2.993 -6.950 1.00 93.25 94 LEU A N 1
ATOM 744 C CA . LEU A 1 94 ? 5.266 -4.298 -6.502 1.00 93.25 94 LEU A CA 1
ATOM 745 C C . LEU A 1 94 ? 5.050 -4.324 -4.987 1.00 93.25 94 LEU A C 1
ATOM 747 O O . LEU A 1 94 ? 3.975 -4.724 -4.553 1.00 93.25 94 LEU A O 1
ATOM 751 N N . ARG A 1 95 ? 6.005 -3.815 -4.195 1.00 91.50 95 ARG A N 1
ATOM 752 C CA . ARG A 1 95 ? 5.861 -3.681 -2.734 1.00 91.50 95 ARG A CA 1
ATOM 753 C C . ARG A 1 95 ? 4.637 -2.858 -2.339 1.00 91.50 95 ARG A C 1
ATOM 755 O O . ARG A 1 95 ? 3.852 -3.299 -1.507 1.00 91.50 95 ARG A O 1
ATOM 762 N N . ALA A 1 96 ? 4.422 -1.703 -2.968 1.00 89.44 96 ALA A N 1
ATOM 763 C CA . ALA A 1 96 ? 3.235 -0.891 -2.698 1.00 89.44 96 ALA A CA 1
ATOM 764 C C . ALA A 1 96 ? 1.932 -1.645 -3.027 1.00 89.44 96 ALA A C 1
ATOM 766 O O . ALA A 1 96 ? 0.978 -1.609 -2.255 1.00 89.44 96 ALA A O 1
ATOM 767 N N . LEU A 1 97 ? 1.893 -2.376 -4.147 1.00 89.94 97 LEU A N 1
ATOM 768 C CA . LEU A 1 97 ? 0.720 -3.167 -4.523 1.00 89.94 97 LEU A CA 1
ATOM 769 C C . LEU A 1 97 ? 0.486 -4.354 -3.581 1.00 89.94 97 LEU A C 1
ATOM 771 O O . LEU A 1 97 ? -0.669 -4.635 -3.265 1.00 89.94 97 LEU A O 1
ATOM 775 N N . LEU A 1 98 ? 1.548 -5.032 -3.135 1.00 90.38 98 LEU A N 1
ATOM 776 C CA . LEU A 1 98 ? 1.476 -6.105 -2.141 1.00 90.38 98 LEU A CA 1
ATOM 777 C C . LEU A 1 98 ? 0.879 -5.572 -0.838 1.00 90.38 98 LEU A C 1
ATOM 779 O O . LEU A 1 98 ? -0.095 -6.130 -0.354 1.00 90.38 98 LEU A O 1
ATOM 783 N N . ALA A 1 99 ? 1.362 -4.429 -0.353 1.00 88.31 99 ALA A N 1
ATOM 784 C CA . ALA A 1 99 ? 0.871 -3.798 0.869 1.00 88.31 99 ALA A CA 1
ATOM 785 C C . ALA A 1 99 ? -0.606 -3.402 0.832 1.00 88.31 99 ALA A C 1
ATOM 787 O O . ALA A 1 99 ? -1.248 -3.308 1.873 1.00 88.31 99 ALA A O 1
ATOM 788 N N . ILE A 1 100 ? -1.144 -3.134 -0.361 1.00 87.31 100 ILE A N 1
ATOM 789 C CA . ILE A 1 100 ? -2.542 -2.739 -0.560 1.00 87.31 100 ILE A CA 1
ATOM 790 C C . ILE A 1 100 ? -3.444 -3.958 -0.799 1.00 87.31 100 ILE A C 1
ATOM 792 O O . ILE A 1 100 ? -4.603 -3.949 -0.381 1.00 87.31 100 ILE A O 1
ATOM 796 N N . ARG A 1 101 ? -2.945 -5.012 -1.449 1.00 85.38 101 ARG A N 1
ATOM 797 C CA . ARG A 1 101 ? -3.777 -6.147 -1.884 1.00 85.38 101 ARG A CA 1
ATOM 798 C C . ARG A 1 101 ? -3.641 -7.400 -1.031 1.00 85.38 101 ARG A C 1
ATOM 800 O O . ARG A 1 101 ? -4.603 -8.157 -0.947 1.00 85.38 101 ARG A O 1
ATOM 807 N N . VAL A 1 102 ? -2.478 -7.633 -0.438 1.00 84.38 102 VAL A N 1
ATOM 808 C CA . VAL A 1 102 ? -2.238 -8.782 0.437 1.00 84.38 102 VAL A CA 1
ATOM 809 C C . VAL A 1 102 ? -2.655 -8.392 1.843 1.00 84.38 102 VAL A C 1
ATOM 811 O O . VAL A 1 102 ? -2.242 -7.349 2.351 1.00 84.38 102 VAL A O 1
ATOM 814 N N . ARG A 1 103 ? -3.516 -9.215 2.436 1.00 82.00 103 ARG A N 1
ATOM 815 C CA . ARG A 1 103 ? -4.059 -9.008 3.775 1.00 82.00 103 ARG A CA 1
ATOM 816 C C .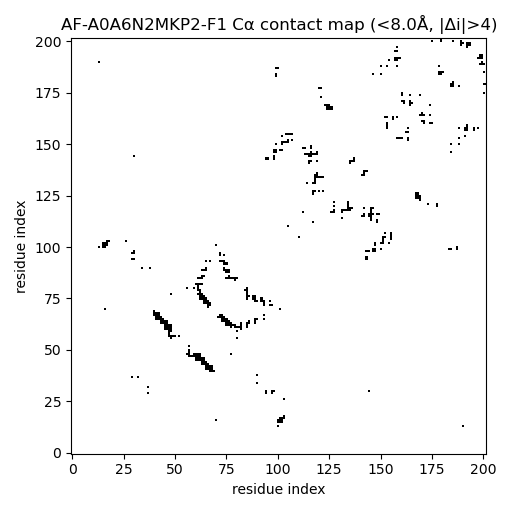 ARG A 1 103 ? -3.591 -10.133 4.678 1.00 82.00 103 ARG A C 1
ATOM 818 O O . ARG A 1 103 ? -3.654 -11.294 4.274 1.00 82.00 103 ARG A O 1
ATOM 825 N N . ASN A 1 104 ? -3.189 -9.777 5.889 1.00 75.38 104 ASN A N 1
ATOM 826 C CA . ASN A 1 104 ? -2.938 -10.746 6.945 1.00 75.38 104 ASN A CA 1
ATOM 827 C C . ASN A 1 104 ? -4.200 -10.881 7.799 1.00 75.38 104 ASN A C 1
ATOM 829 O O . ASN A 1 104 ? -4.915 -9.901 8.025 1.00 75.38 104 ASN A O 1
ATOM 833 N N . SER A 1 105 ? -4.500 -12.093 8.266 1.00 71.62 105 SER A N 1
ATOM 834 C CA . SER A 1 105 ? -5.549 -12.268 9.267 1.00 71.62 105 SER A CA 1
ATOM 835 C C . SER A 1 105 ? -5.074 -11.660 10.580 1.00 71.62 105 SER A C 1
ATOM 837 O O . SER A 1 105 ? -4.047 -12.069 11.116 1.00 71.62 105 SER A O 1
ATOM 839 N N . VAL A 1 106 ? -5.823 -10.687 11.086 1.00 74.38 106 VAL A N 1
ATOM 840 C CA . VAL A 1 106 ? -5.565 -10.060 12.379 1.00 74.38 106 VAL A CA 1
ATOM 841 C C . VAL A 1 106 ? -6.609 -10.546 13.371 1.00 74.38 106 VAL A C 1
ATOM 843 O O . VAL A 1 106 ? -7.806 -10.408 13.118 1.00 74.38 106 VAL A O 1
ATOM 846 N N . ASP A 1 107 ? -6.147 -11.097 14.490 1.00 77.81 107 ASP A N 1
ATOM 847 C CA . ASP A 1 107 ? -6.998 -11.376 15.642 1.00 77.81 107 ASP A CA 1
ATOM 848 C C . ASP A 1 107 ? -7.216 -10.086 16.438 1.00 77.81 107 ASP A C 1
ATOM 850 O O . ASP A 1 107 ? -6.255 -9.459 16.879 1.00 77.81 107 ASP A O 1
ATOM 854 N N . ILE A 1 108 ? -8.476 -9.676 16.582 1.00 75.88 108 ILE A N 1
ATOM 855 C CA . ILE A 1 108 ? -8.870 -8.374 17.133 1.00 75.88 108 ILE A CA 1
ATOM 856 C C . ILE A 1 108 ? -8.624 -8.321 18.645 1.00 75.88 108 ILE A C 1
ATOM 858 O O . ILE A 1 108 ? -8.213 -7.278 19.154 1.00 75.88 108 ILE A O 1
ATOM 862 N N . ASP A 1 109 ? -8.833 -9.434 19.351 1.00 74.88 109 ASP A N 1
ATOM 863 C CA . ASP A 1 109 ? -8.817 -9.466 20.818 1.00 74.88 109 ASP A CA 1
ATOM 864 C C . ASP A 1 109 ? -7.394 -9.387 21.391 1.00 74.88 109 ASP A C 1
ATOM 866 O O . ASP A 1 109 ? -7.182 -8.848 22.477 1.00 74.88 109 ASP A O 1
ATOM 870 N N . SER A 1 110 ? -6.408 -9.870 20.630 1.00 75.31 110 SER A N 1
ATOM 871 C CA . SER A 1 110 ? -4.983 -9.858 20.996 1.00 75.31 110 SER A CA 1
ATOM 872 C C . SER A 1 110 ? -4.154 -8.906 20.126 1.00 75.31 110 SER A C 1
ATOM 874 O O . SER A 1 110 ? -2.921 -8.984 20.108 1.00 75.31 110 SER A O 1
ATOM 876 N N . TYR A 1 111 ? -4.805 -8.013 19.373 1.00 76.56 111 TYR A N 1
ATOM 877 C CA . TYR A 1 111 ? -4.109 -7.177 18.405 1.00 76.56 111 TYR A CA 1
ATOM 878 C C . TYR A 1 111 ? -3.195 -6.156 19.081 1.00 76.56 111 TYR A C 1
ATOM 880 O O . TYR A 1 111 ? -3.649 -5.216 19.734 1.00 76.56 111 TYR A O 1
ATOM 888 N N . THR A 1 112 ? -1.893 -6.289 18.839 1.00 78.25 112 THR A N 1
ATOM 889 C CA . THR A 1 112 ? -0.920 -5.235 19.132 1.00 78.25 112 THR A CA 1
ATOM 890 C C . THR A 1 112 ? -0.539 -4.536 17.828 1.00 78.25 112 THR A C 1
ATOM 892 O O . THR A 1 112 ? 0.014 -5.188 16.938 1.00 78.25 112 THR A O 1
ATOM 895 N N . PRO A 1 113 ? -0.824 -3.229 17.674 1.00 81.06 113 PRO A N 1
ATOM 896 C CA . PRO A 1 113 ? -0.493 -2.516 16.452 1.00 81.06 113 PRO A CA 1
ATOM 897 C C . PRO A 1 113 ? 1.032 -2.443 16.266 1.00 81.06 113 PRO A C 1
ATOM 899 O O . PRO A 1 113 ? 1.744 -2.099 17.214 1.00 81.06 113 PRO A O 1
ATOM 902 N N . PRO A 1 114 ? 1.554 -2.722 15.057 1.00 83.12 114 PRO A N 1
ATOM 903 C CA . PRO A 1 114 ? 2.982 -2.619 14.790 1.00 83.12 114 PRO A CA 1
ATOM 904 C C . PRO A 1 114 ? 3.455 -1.162 14.855 1.00 83.12 114 PRO A C 1
ATOM 906 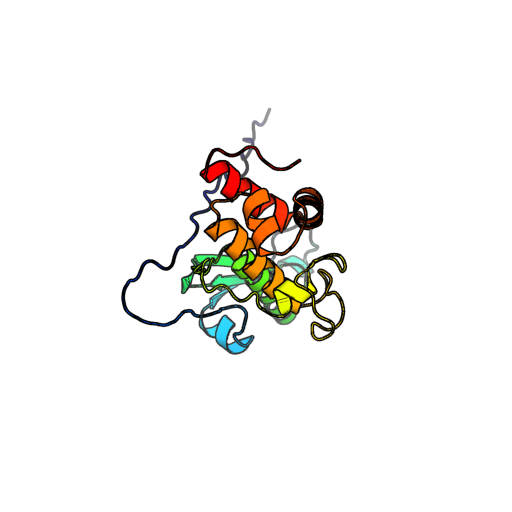O O . PRO A 1 114 ? 2.685 -0.217 14.652 1.00 83.12 114 PRO A O 1
ATOM 909 N N . MET A 1 115 ? 4.751 -0.968 15.094 1.00 82.38 115 MET A N 1
ATOM 910 C CA . MET A 1 115 ? 5.346 0.363 15.273 1.00 82.38 115 MET A CA 1
ATOM 911 C C . MET A 1 115 ? 5.154 1.259 14.048 1.00 82.38 115 MET A C 1
ATOM 913 O O . MET A 1 115 ? 4.878 2.452 14.171 1.00 82.38 115 MET A O 1
ATOM 917 N N . GLU A 1 116 ? 5.231 0.681 12.856 1.00 85.88 116 GLU A N 1
ATOM 918 C CA . GLU A 1 116 ? 5.028 1.378 11.594 1.00 85.88 116 GLU A CA 1
ATOM 919 C C . GLU A 1 116 ? 3.597 1.906 11.465 1.00 85.88 116 GLU A C 1
ATOM 921 O O . GLU A 1 116 ? 3.396 3.000 10.937 1.00 85.88 116 GLU A O 1
ATOM 926 N N . LEU A 1 117 ? 2.603 1.179 11.995 1.00 85.62 117 LEU A N 1
ATOM 927 C CA . LEU A 1 117 ? 1.226 1.663 12.057 1.00 85.62 117 LEU A CA 1
ATOM 928 C C . LEU A 1 117 ? 1.147 2.886 12.971 1.00 85.62 117 LEU A C 1
ATOM 930 O O . LEU A 1 117 ? 0.680 3.938 12.543 1.00 85.62 117 LEU A O 1
ATOM 934 N N . LEU A 1 118 ? 1.684 2.800 14.189 1.00 85.31 118 LEU A N 1
ATOM 935 C CA . LEU A 1 118 ? 1.698 3.914 15.148 1.00 85.31 118 LEU A CA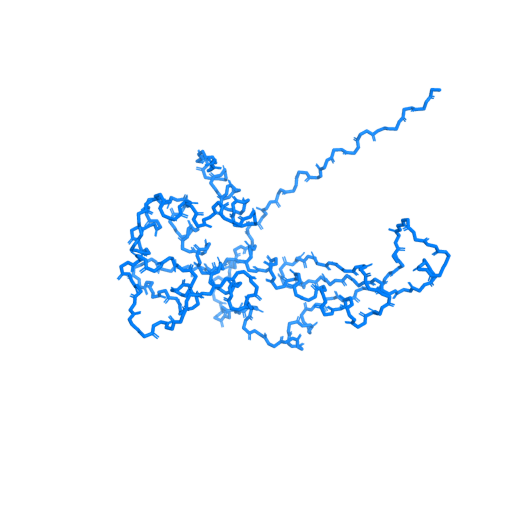 1
ATOM 936 C C . LEU A 1 118 ? 2.391 5.171 14.592 1.00 85.31 118 LEU A C 1
ATOM 938 O O . LEU A 1 118 ? 1.993 6.301 14.887 1.00 85.31 118 LEU A O 1
ATOM 942 N N . GLN A 1 119 ? 3.406 4.986 13.749 1.00 85.50 119 GLN A N 1
ATOM 943 C CA . GLN A 1 119 ? 4.156 6.068 13.117 1.00 85.50 119 GLN A CA 1
ATOM 944 C C . GLN A 1 119 ? 3.398 6.784 11.996 1.00 85.50 119 GLN A C 1
ATOM 946 O O . GLN A 1 119 ? 3.672 7.963 11.764 1.00 85.50 119 GLN A O 1
ATOM 951 N N . ILE A 1 120 ? 2.455 6.129 11.312 1.00 86.25 120 ILE A N 1
ATOM 952 C CA . ILE A 1 120 ? 1.630 6.787 10.285 1.00 86.25 120 ILE A CA 1
ATOM 953 C C . ILE A 1 120 ? 0.399 7.487 10.873 1.00 86.25 120 ILE A C 1
ATOM 955 O O . ILE A 1 120 ? -0.132 8.418 10.258 1.00 86.25 120 ILE A O 1
ATOM 959 N N . LEU A 1 121 ? -0.051 7.074 12.066 1.00 83.19 121 LEU A N 1
ATOM 960 C CA . LEU A 1 121 ? -1.199 7.687 12.730 1.00 83.19 121 LEU A CA 1
ATOM 961 C C . LEU A 1 121 ? -0.906 9.152 13.093 1.00 83.19 121 LEU A C 1
ATOM 963 O O . LEU A 1 121 ? 0.231 9.520 13.408 1.00 83.19 121 LEU A O 1
ATOM 967 N N . PRO A 1 122 ? -1.931 10.023 13.073 1.00 79.00 122 PRO A N 1
ATOM 968 C CA . PRO A 1 122 ? -1.760 11.403 13.494 1.00 79.00 122 PRO A CA 1
ATOM 969 C C . PRO A 1 122 ? -1.350 11.468 14.971 1.00 79.00 122 PRO A C 1
ATOM 971 O O . PRO A 1 122 ? -1.804 10.668 15.789 1.00 79.00 122 PRO A O 1
ATOM 974 N N . LEU A 1 123 ? -0.567 12.494 15.323 1.00 72.12 123 LEU A N 1
ATOM 975 C CA . LEU A 1 123 ? -0.033 12.737 16.676 1.00 72.12 123 LEU A CA 1
ATOM 976 C C . LEU A 1 123 ? -1.094 12.780 17.792 1.00 72.12 123 LEU A C 1
ATOM 978 O O . LEU A 1 123 ? -0.760 12.658 18.960 1.00 72.12 123 LEU A O 1
ATOM 982 N N . LYS A 1 124 ? -2.369 12.968 17.437 1.00 70.94 124 LYS A N 1
ATOM 983 C CA . LYS A 1 124 ? -3.509 13.003 18.365 1.00 70.94 124 LYS A CA 1
ATOM 984 C C . LYS A 1 124 ? -4.075 11.615 18.711 1.00 70.94 124 LYS A C 1
ATOM 986 O O . LYS A 1 124 ? -5.101 11.553 19.379 1.00 70.94 124 LYS A O 1
ATOM 991 N N . SER A 1 125 ? -3.493 10.530 18.200 1.00 74.94 125 SER A N 1
ATOM 992 C CA . SER A 1 125 ? -3.921 9.161 18.524 1.00 74.94 125 SER A CA 1
ATOM 993 C C . SER A 1 125 ? -3.595 8.818 19.975 1.00 74.94 125 SER A C 1
ATOM 995 O O . SER A 1 125 ? -2.490 9.071 20.443 1.00 74.94 125 SER A O 1
ATOM 997 N N . THR A 1 126 ? -4.552 8.217 20.685 1.00 72.81 126 THR A N 1
ATOM 998 C CA . THR A 1 126 ? -4.385 7.853 22.105 1.00 72.81 126 THR A CA 1
ATOM 999 C C . THR A 1 126 ? -3.394 6.705 22.301 1.00 72.81 126 THR A C 1
ATOM 1001 O O . THR A 1 126 ? -2.778 6.602 23.353 1.00 72.81 126 THR A O 1
ATOM 1004 N N . ILE A 1 127 ? -3.214 5.863 21.281 1.00 77.19 127 ILE A N 1
ATOM 1005 C CA . ILE A 1 127 ? -2.303 4.709 21.320 1.00 77.19 127 ILE A CA 1
ATOM 1006 C C . ILE A 1 127 ? -0.851 5.060 20.982 1.00 77.19 127 ILE A C 1
ATOM 1008 O O . ILE A 1 127 ? 0.021 4.201 21.057 1.00 77.19 127 ILE A O 1
ATOM 1012 N N . ARG A 1 128 ? -0.573 6.306 20.581 1.00 75.69 128 ARG A N 1
ATOM 1013 C CA . ARG A 1 128 ? 0.785 6.739 20.262 1.00 75.69 128 ARG A CA 1
ATOM 1014 C C . ARG A 1 128 ? 1.503 7.148 21.543 1.00 75.69 128 ARG A C 1
ATOM 1016 O O . ARG A 1 128 ? 1.266 8.232 22.072 1.00 75.69 128 ARG A O 1
ATOM 1023 N N . GLY A 1 129 ? 2.387 6.283 22.020 1.00 70.12 129 GLY A N 1
ATOM 1024 C CA . GLY A 1 129 ? 3.307 6.585 23.108 1.00 70.12 129 GLY A CA 1
ATOM 1025 C C . GLY A 1 129 ? 4.465 7.501 22.690 1.00 70.12 129 GLY A C 1
ATOM 1026 O O . GLY A 1 129 ? 4.684 7.816 21.514 1.00 70.12 129 GLY A O 1
ATOM 1027 N N . SER A 1 130 ? 5.225 7.955 23.686 1.00 70.38 130 SER A N 1
ATOM 1028 C CA . SER A 1 130 ? 6.439 8.768 23.505 1.00 70.38 130 SER A CA 1
ATOM 1029 C C . SER A 1 130 ? 7.583 7.998 22.827 1.00 70.38 130 SER A C 1
ATOM 1031 O O . SER A 1 130 ? 8.525 8.593 22.312 1.00 70.38 130 SER A O 1
ATOM 1033 N N . ASP A 1 131 ? 7.492 6.673 22.826 1.00 74.50 131 ASP A N 1
ATOM 1034 C CA . ASP A 1 131 ? 8.444 5.686 22.321 1.00 74.50 131 ASP A CA 1
ATOM 1035 C C . ASP A 1 131 ? 8.314 5.415 20.811 1.00 74.50 131 ASP A C 1
ATOM 1037 O O . ASP A 1 131 ? 9.253 4.921 20.190 1.00 74.50 131 ASP A O 1
ATOM 1041 N N . CYS A 1 132 ? 7.203 5.806 20.174 1.00 70.38 132 CYS A N 1
ATOM 1042 C CA . CYS A 1 132 ? 6.917 5.468 18.773 1.00 70.38 132 CYS A CA 1
ATOM 1043 C C . CYS A 1 132 ? 7.773 6.229 17.732 1.00 70.38 132 CYS A C 1
ATOM 1045 O O . CYS A 1 132 ? 7.635 5.996 16.532 1.00 70.38 132 CYS A O 1
ATOM 1047 N N . GLY A 1 133 ? 8.641 7.164 18.133 1.00 76.31 133 GLY A N 1
ATOM 1048 C CA . GLY A 1 133 ? 9.461 7.972 17.214 1.00 76.31 133 GLY A CA 1
ATOM 1049 C C . GLY A 1 133 ? 8.675 9.066 16.461 1.00 76.31 133 GLY A C 1
ATOM 1050 O O . GLY A 1 133 ? 7.573 9.427 16.882 1.00 76.31 133 GLY A O 1
ATOM 1051 N N . PRO A 1 134 ? 9.218 9.664 15.378 1.00 81.62 134 PRO A N 1
ATOM 1052 C CA . PRO A 1 134 ? 8.554 10.724 14.605 1.00 81.62 134 PRO A CA 1
ATOM 1053 C C . PRO A 1 134 ? 7.452 10.192 13.671 1.00 81.62 134 PRO A C 1
ATOM 1055 O O . PRO A 1 134 ? 7.432 9.014 13.322 1.00 81.62 134 PRO A O 1
ATOM 1058 N N . GLN A 1 135 ? 6.524 11.064 13.255 1.00 85.00 135 GLN A N 1
ATOM 1059 C CA . GLN A 1 135 ? 5.481 10.693 12.291 1.00 85.00 135 GLN A CA 1
ATOM 1060 C C . GLN A 1 135 ? 6.089 10.443 10.905 1.00 85.00 135 GLN A C 1
ATOM 1062 O O . GLN A 1 135 ? 6.913 11.223 10.421 1.00 85.00 135 GLN A O 1
ATOM 1067 N N . ILE A 1 136 ? 5.659 9.365 10.255 1.00 85.00 136 ILE A N 1
ATOM 1068 C CA . ILE A 1 136 ? 6.149 8.947 8.948 1.00 85.00 136 ILE A CA 1
ATOM 1069 C C . ILE A 1 136 ? 5.163 9.354 7.847 1.00 85.00 136 ILE A C 1
ATOM 1071 O O . ILE A 1 136 ? 3.963 9.122 7.947 1.00 85.00 136 ILE A O 1
ATOM 1075 N N . GLY A 1 137 ? 5.691 9.952 6.775 1.00 83.31 137 GLY A N 1
ATOM 1076 C CA . GLY A 1 137 ? 4.928 10.323 5.580 1.00 83.31 137 GLY A CA 1
ATOM 1077 C C . GLY A 1 137 ? 5.115 9.359 4.398 1.00 83.31 137 GLY A C 1
ATOM 1078 O O . GLY A 1 137 ? 6.011 8.513 4.425 1.00 83.31 137 GLY A O 1
ATOM 1079 N N . PRO A 1 138 ? 4.361 9.548 3.298 1.00 81.00 138 PRO A N 1
ATOM 1080 C CA . PRO A 1 138 ? 4.288 8.620 2.158 1.00 81.00 138 PRO A CA 1
ATOM 1081 C C . PRO A 1 138 ? 5.598 8.430 1.384 1.00 81.00 138 PRO A C 1
ATOM 1083 O O . PRO A 1 138 ? 5.750 7.485 0.615 1.00 81.00 138 PRO A O 1
ATOM 1086 N N . LYS A 1 139 ? 6.574 9.325 1.572 1.00 79.81 139 LYS A N 1
ATOM 1087 C CA . LYS A 1 139 ? 7.900 9.212 0.946 1.00 79.81 139 LYS A CA 1
ATOM 1088 C C . LYS A 1 139 ? 8.810 8.195 1.639 1.00 79.81 139 LYS A C 1
ATOM 1090 O O . LYS A 1 139 ? 9.813 7.795 1.055 1.00 79.81 139 LYS A O 1
ATOM 1095 N N . ASN A 1 140 ? 8.495 7.806 2.870 1.00 86.38 140 ASN A N 1
ATOM 1096 C CA . ASN A 1 140 ? 9.304 6.879 3.648 1.00 86.38 140 ASN A CA 1
ATOM 1097 C C . ASN A 1 140 ? 8.926 5.425 3.304 1.00 86.38 140 ASN A C 1
ATOM 1099 O O . ASN A 1 140 ? 7.737 5.114 3.271 1.00 86.38 140 ASN A O 1
ATOM 1103 N N . PRO A 1 141 ? 9.893 4.515 3.094 1.00 81.75 141 PRO A N 1
ATOM 1104 C CA . PRO A 1 141 ? 9.601 3.109 2.801 1.00 81.75 141 PRO A CA 1
ATOM 1105 C C . PRO A 1 141 ? 8.760 2.415 3.885 1.00 81.75 141 PRO A C 1
ATOM 1107 O O . PRO A 1 141 ? 7.894 1.610 3.552 1.00 81.75 141 PRO A O 1
ATOM 1110 N N . LYS A 1 142 ? 8.939 2.774 5.164 1.00 85.94 142 LYS A N 1
ATOM 1111 C CA . LYS A 1 142 ? 8.172 2.205 6.286 1.00 85.94 142 LYS A CA 1
ATOM 1112 C C . LYS A 1 142 ? 6.696 2.600 6.281 1.00 85.94 142 LYS A C 1
ATOM 1114 O O . LYS A 1 142 ? 5.884 1.937 6.915 1.00 85.94 142 LYS A O 1
ATOM 1119 N N . PHE A 1 143 ? 6.326 3.646 5.538 1.00 87.00 143 PHE A N 1
ATOM 1120 C CA . PHE A 1 143 ? 4.928 4.050 5.393 1.00 87.00 143 PHE A CA 1
ATOM 1121 C C . PHE A 1 143 ? 4.070 2.922 4.811 1.00 87.00 143 PHE A C 1
ATOM 1123 O O . PHE A 1 143 ? 2.933 2.731 5.225 1.00 87.00 143 PHE A O 1
ATOM 1130 N N . ILE A 1 144 ? 4.645 2.137 3.896 1.00 86.19 144 ILE A N 1
ATOM 1131 C CA . ILE A 1 144 ? 3.970 1.025 3.224 1.00 86.19 144 ILE A CA 1
ATOM 1132 C C . ILE A 1 144 ? 3.578 -0.073 4.233 1.00 86.19 144 ILE A C 1
ATOM 1134 O O . ILE A 1 144 ? 2.471 -0.603 4.159 1.00 86.19 144 ILE A O 1
ATOM 1138 N N . LEU A 1 145 ? 4.446 -0.364 5.209 1.00 86.88 145 LEU A N 1
ATOM 1139 C CA . LEU A 1 145 ? 4.174 -1.320 6.291 1.00 86.88 145 LEU A CA 1
ATOM 1140 C C . LEU A 1 14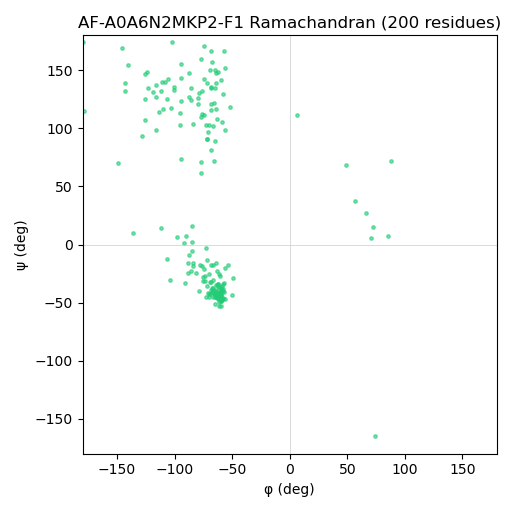5 ? 3.021 -0.832 7.181 1.00 86.88 145 LEU A C 1
ATOM 1142 O O . LEU A 1 145 ? 2.083 -1.577 7.462 1.00 86.88 145 LEU A O 1
ATOM 1146 N N . GLY A 1 146 ? 3.040 0.452 7.552 1.00 87.88 146 GLY A N 1
ATOM 1147 C CA . GLY A 1 146 ? 1.954 1.068 8.315 1.00 87.88 146 GLY A CA 1
ATOM 1148 C C . GLY A 1 146 ? 0.619 1.040 7.563 1.00 87.88 146 GLY A C 1
ATOM 1149 O O . GLY A 1 146 ? -0.412 0.723 8.151 1.00 87.88 146 GLY A O 1
ATOM 1150 N N . MET A 1 147 ? 0.624 1.316 6.252 1.00 88.25 147 MET A N 1
ATOM 1151 C CA . MET A 1 147 ? -0.574 1.226 5.406 1.00 88.25 147 MET A CA 1
ATOM 1152 C C . MET A 1 147 ? -1.150 -0.190 5.376 1.00 88.25 147 MET A C 1
ATOM 1154 O O . MET A 1 147 ? -2.369 -0.347 5.450 1.00 88.25 147 MET A O 1
ATOM 1158 N N . GLN A 1 148 ? -0.294 -1.209 5.253 1.00 88.50 148 GLN A N 1
ATOM 1159 C CA . GLN A 1 148 ? -0.738 -2.599 5.251 1.00 88.50 148 GLN A CA 1
ATOM 1160 C C . GLN A 1 148 ? -1.446 -2.924 6.564 1.00 88.50 148 GLN A C 1
ATOM 1162 O O . GLN A 1 148 ? -2.603 -3.333 6.522 1.00 88.50 148 GLN A O 1
ATOM 1167 N N . ALA A 1 149 ? -0.802 -2.644 7.698 1.00 87.94 149 ALA A N 1
ATOM 1168 C CA . ALA A 1 149 ? -1.362 -2.903 9.019 1.00 87.94 149 ALA A CA 1
ATOM 1169 C C . ALA A 1 149 ? -2.677 -2.141 9.259 1.00 87.94 149 ALA A C 1
ATOM 1171 O O . ALA A 1 149 ? -3.631 -2.696 9.799 1.00 87.94 149 ALA A O 1
ATOM 1172 N N . LEU A 1 150 ? -2.772 -0.889 8.795 1.00 90.06 150 LEU A N 1
ATOM 1173 C CA . LEU A 1 150 ? -4.008 -0.108 8.862 1.00 90.06 150 LEU A CA 1
ATOM 1174 C C . LEU A 1 150 ? -5.152 -0.793 8.104 1.00 90.06 150 LEU A C 1
ATOM 1176 O O . LEU A 1 150 ? -6.270 -0.899 8.607 1.00 90.06 150 LEU A O 1
ATOM 1180 N N . LEU A 1 151 ? -4.876 -1.237 6.878 1.00 90.06 151 LEU A N 1
ATOM 1181 C CA . LEU A 1 151 ? -5.854 -1.921 6.041 1.00 90.06 151 LEU A CA 1
ATOM 1182 C C . LEU A 1 151 ? -6.216 -3.308 6.594 1.00 90.06 151 LEU A C 1
ATOM 1184 O O . LEU A 1 151 ? -7.373 -3.698 6.468 1.00 90.06 151 LEU A O 1
ATOM 1188 N N . ASP A 1 152 ? -5.285 -4.012 7.243 1.00 87.75 152 ASP A N 1
ATOM 1189 C CA . ASP A 1 152 ? -5.551 -5.288 7.920 1.00 87.75 152 ASP A CA 1
ATOM 1190 C C . ASP A 1 152 ? -6.533 -5.103 9.086 1.00 87.75 152 ASP A C 1
ATOM 1192 O O . ASP A 1 152 ? -7.511 -5.841 9.186 1.00 87.75 152 ASP A O 1
ATOM 1196 N N . VAL A 1 153 ? -6.359 -4.056 9.905 1.00 88.31 153 VAL A N 1
ATOM 1197 C CA . VAL A 1 153 ? -7.308 -3.714 10.982 1.00 88.31 153 VAL A CA 1
ATOM 1198 C C . VAL A 1 153 ? -8.683 -3.375 10.416 1.00 88.31 153 VAL A C 1
ATOM 1200 O O . VAL A 1 153 ? -9.693 -3.891 10.892 1.00 88.31 153 VAL A O 1
ATOM 1203 N N . ILE A 1 154 ? -8.744 -2.531 9.379 1.00 89.88 154 ILE A N 1
ATOM 1204 C CA . ILE A 1 154 ? -10.014 -2.163 8.731 1.00 89.88 154 ILE A CA 1
ATOM 1205 C C . ILE A 1 154 ? -10.694 -3.402 8.131 1.00 89.88 154 ILE A C 1
ATOM 1207 O O . ILE A 1 154 ? -11.920 -3.508 8.173 1.00 89.88 154 ILE A O 1
ATOM 1211 N N . PHE A 1 155 ? -9.918 -4.340 7.587 1.00 88.25 155 PHE A N 1
ATOM 1212 C CA . PHE A 1 155 ? -10.421 -5.604 7.063 1.00 88.25 155 PHE A CA 1
ATOM 1213 C C . PHE A 1 155 ? -10.975 -6.507 8.167 1.00 88.25 155 PHE A C 1
ATOM 1215 O O . PHE A 1 155 ? -12.086 -7.020 8.014 1.00 88.25 155 PHE A O 1
ATOM 1222 N N . ALA A 1 156 ? -10.257 -6.641 9.285 1.00 86.50 156 ALA A N 1
ATOM 1223 C CA . ALA A 1 156 ? -10.674 -7.441 10.435 1.00 86.50 156 ALA A CA 1
ATOM 1224 C C . ALA A 1 156 ? -12.024 -6.971 11.004 1.00 86.50 156 ALA A C 1
ATOM 1226 O O . ALA A 1 156 ? -12.901 -7.789 11.264 1.00 86.50 156 ALA A O 1
ATOM 1227 N N . VAL A 1 157 ? -12.254 -5.654 11.077 1.00 88.19 157 VAL A N 1
ATOM 1228 C CA . VAL A 1 157 ? -13.542 -5.070 11.513 1.00 88.19 157 VAL A CA 1
ATOM 1229 C C . VAL A 1 157 ? -14.588 -4.947 10.391 1.00 88.19 157 VAL A C 1
ATOM 1231 O O . VAL A 1 157 ? -15.545 -4.177 10.479 1.00 88.19 157 VAL A O 1
ATOM 1234 N N . GLY A 1 158 ? -14.395 -5.634 9.263 1.00 85.44 158 GLY A N 1
ATOM 1235 C CA . GLY A 1 158 ? -15.377 -5.674 8.177 1.00 85.44 158 GLY A CA 1
ATOM 1236 C C . GLY A 1 158 ? -15.612 -4.336 7.461 1.00 85.44 158 GLY A C 1
ATOM 1237 O O . GLY A 1 158 ? -16.689 -4.110 6.912 1.00 85.44 158 GLY A O 1
ATOM 1238 N N . GLY A 1 159 ? -14.629 -3.433 7.443 1.00 85.12 159 GLY A N 1
ATOM 1239 C CA . GLY A 1 159 ? -14.708 -2.142 6.748 1.00 85.12 159 GLY A CA 1
ATOM 1240 C C . GLY A 1 159 ? -15.359 -1.011 7.555 1.00 85.12 159 GLY A C 1
ATOM 1241 O O . GLY A 1 159 ? -15.586 0.080 7.012 1.00 85.12 159 GLY A O 1
ATOM 1242 N N . SER A 1 160 ? -15.661 -1.237 8.838 1.00 90.12 160 SER A N 1
ATOM 1243 C CA . SER A 1 160 ? -16.214 -0.232 9.750 1.00 90.12 160 SER A CA 1
ATOM 1244 C C . SER A 1 160 ? -15.144 0.756 10.240 1.00 90.12 160 SER A C 1
ATOM 1246 O O . SER A 1 160 ? -14.286 0.427 11.055 1.00 90.12 160 SER A O 1
ATOM 1248 N N . ILE A 1 161 ? -15.216 2.016 9.791 1.00 91.56 161 ILE A N 1
ATOM 1249 C CA . ILE A 1 161 ? -14.277 3.078 10.217 1.00 91.56 161 ILE A CA 1
ATOM 1250 C C . ILE A 1 161 ? -14.443 3.419 11.702 1.00 91.56 161 ILE A C 1
ATOM 1252 O O . ILE A 1 161 ? -13.485 3.805 12.365 1.00 91.56 161 ILE A O 1
ATOM 1256 N N . SER A 1 162 ? -15.653 3.275 12.240 1.00 90.62 162 SER A N 1
ATOM 1257 C CA . SER A 1 162 ? -15.923 3.548 13.653 1.00 90.62 162 SER A CA 1
ATOM 1258 C C . SER A 1 162 ? -15.265 2.533 14.573 1.00 90.62 162 SER A C 1
ATOM 1260 O O . SER A 1 162 ? -14.685 2.923 15.582 1.00 90.62 162 SER A O 1
ATOM 1262 N N . GLU A 1 163 ? -15.328 1.249 14.229 1.00 89.75 163 GLU A N 1
ATOM 1263 C CA . GLU A 1 163 ? -14.699 0.187 15.020 1.00 89.75 16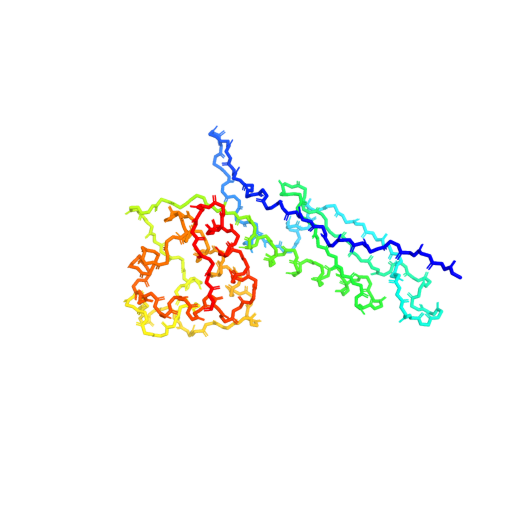3 GLU A CA 1
ATOM 1264 C C . GLU A 1 163 ? -13.181 0.214 14.868 1.00 89.75 163 GLU A C 1
ATOM 1266 O O . GLU A 1 163 ? -12.479 0.240 15.877 1.00 89.75 163 GLU A O 1
ATOM 1271 N N . ALA A 1 164 ? -12.676 0.358 13.637 1.00 90.00 164 ALA A N 1
ATOM 1272 C CA . ALA A 1 164 ? -11.245 0.541 13.393 1.00 90.00 164 ALA A CA 1
ATOM 1273 C C . ALA A 1 164 ? -10.695 1.761 14.150 1.00 90.00 164 ALA A C 1
ATOM 1275 O O . ALA A 1 164 ? -9.624 1.697 14.743 1.00 90.00 164 ALA A O 1
ATOM 1276 N N . GLY A 1 165 ? -11.442 2.869 14.182 1.00 89.19 165 GLY A N 1
ATOM 1277 C CA . GLY A 1 165 ? -11.064 4.064 14.935 1.00 89.19 165 GLY A CA 1
ATOM 1278 C C . GLY A 1 165 ? -10.928 3.798 16.434 1.00 89.19 165 GLY A C 1
ATOM 1279 O O . GLY A 1 165 ? -9.940 4.215 17.028 1.00 89.19 165 GLY A O 1
ATOM 1280 N N . LYS A 1 166 ? -11.864 3.055 17.040 1.00 89.06 166 LYS A N 1
ATOM 1281 C CA . LYS A 1 166 ? -11.792 2.687 18.465 1.00 89.06 166 LYS A CA 1
ATOM 1282 C C . LYS A 1 166 ? -10.558 1.839 18.773 1.00 89.06 166 LYS A C 1
ATOM 1284 O O . LYS A 1 166 ? -9.853 2.156 19.724 1.00 89.06 166 LYS A O 1
ATOM 1289 N N . LEU A 1 167 ? -10.277 0.830 17.945 1.00 86.06 167 LEU A N 1
ATOM 1290 C CA . LEU A 1 167 ? -9.087 -0.019 18.090 1.00 86.06 167 LEU A CA 1
ATOM 1291 C C . LEU A 1 167 ? -7.790 0.789 17.967 1.00 86.06 167 LEU A C 1
ATOM 1293 O O . LEU A 1 167 ? -6.830 0.549 18.689 1.00 86.06 167 LEU A O 1
ATOM 1297 N N . LEU A 1 168 ? -7.779 1.788 17.082 1.00 86.50 168 LEU A N 1
ATOM 1298 C CA . LEU A 1 168 ? -6.614 2.635 16.835 1.00 86.50 168 LEU A CA 1
ATOM 1299 C C . LEU A 1 168 ? -6.554 3.891 17.721 1.00 86.50 168 LEU A C 1
ATOM 1301 O O . LEU A 1 168 ? -5.724 4.767 17.481 1.00 86.50 168 LEU A O 1
ATOM 1305 N N . GLY A 1 169 ? -7.444 4.037 18.708 1.00 86.06 169 GLY A N 1
ATOM 1306 C CA . GLY A 1 169 ? -7.503 5.229 19.563 1.00 86.06 169 GLY A CA 1
ATOM 1307 C C . GLY A 1 169 ? -7.684 6.539 18.783 1.00 86.06 169 GLY A C 1
ATOM 1308 O O . GLY A 1 169 ? -7.065 7.554 19.108 1.00 86.06 169 GLY A O 1
ATOM 1309 N N . LEU A 1 170 ? -8.485 6.512 17.715 1.00 86.44 170 LEU A N 1
ATOM 1310 C CA . LEU A 1 170 ? -8.770 7.633 16.824 1.00 86.44 170 LEU A CA 1
ATOM 1311 C C . LEU A 1 170 ? -10.268 7.917 16.722 1.00 86.44 170 LEU A C 1
ATOM 1313 O O . LEU A 1 170 ? -11.110 7.020 16.717 1.00 86.44 170 LEU A O 1
ATOM 1317 N N . SER A 1 171 ? -10.611 9.192 16.520 1.00 89.31 171 SER A N 1
ATOM 1318 C CA . SER A 1 171 ? -11.962 9.542 16.087 1.00 89.31 171 SER A CA 1
ATOM 1319 C C . SER A 1 171 ? -12.206 9.091 14.645 1.00 89.31 171 SER A C 1
ATOM 1321 O O . SER A 1 171 ? -11.301 9.103 13.805 1.00 89.31 171 SER A O 1
ATOM 1323 N N . THR A 1 172 ? -13.460 8.768 14.327 1.00 90.00 172 THR A N 1
ATOM 1324 C CA . THR A 1 172 ? -13.908 8.405 12.970 1.00 90.00 172 THR A CA 1
ATOM 1325 C C . THR A 1 172 ? -13.464 9.417 11.918 1.00 90.00 172 THR A C 1
ATOM 1327 O O . THR A 1 172 ? -12.973 9.044 10.855 1.00 90.00 172 THR A O 1
ATOM 1330 N N . GLY A 1 173 ? -13.587 10.711 12.224 1.00 88.31 173 GLY A N 1
ATOM 1331 C CA . GLY A 1 173 ? -13.177 11.788 11.326 1.00 88.31 173 GLY A CA 1
ATOM 1332 C C . GLY A 1 173 ? -11.661 11.889 11.140 1.00 88.31 173 GLY A C 1
ATOM 1333 O O . GLY A 1 173 ? -11.212 12.264 10.059 1.00 88.31 173 GLY A O 1
ATOM 1334 N N . ALA A 1 174 ? -10.861 11.559 12.160 1.00 88.00 174 ALA A N 1
ATOM 1335 C CA . ALA A 1 174 ? -9.405 11.532 12.034 1.00 88.00 174 ALA A CA 1
ATOM 1336 C C . ALA A 1 174 ? -8.943 10.366 11.152 1.00 88.00 174 ALA A C 1
ATOM 1338 O O . ALA A 1 174 ? -8.133 10.579 10.251 1.00 88.00 174 ALA A O 1
ATOM 1339 N N . LEU A 1 175 ? -9.511 9.175 11.364 1.00 90.44 175 LEU A N 1
ATOM 1340 C CA . LEU A 1 175 ? -9.216 8.000 10.550 1.00 90.44 175 LEU A CA 1
ATOM 1341 C C . LEU A 1 175 ? -9.685 8.181 9.097 1.00 90.44 175 LEU A C 1
ATOM 1343 O O . LEU A 1 175 ? -8.929 7.902 8.172 1.00 90.44 175 LEU A O 1
ATOM 1347 N N . SER A 1 176 ? -10.883 8.736 8.883 1.00 91.00 176 SER A N 1
ATOM 1348 C CA . SER A 1 176 ? -11.378 9.048 7.536 1.00 91.00 176 SER A CA 1
ATOM 1349 C C . SER A 1 176 ? -10.446 10.016 6.801 1.00 91.00 176 SER A C 1
ATOM 1351 O O . SER A 1 176 ? -10.047 9.747 5.675 1.00 91.00 176 SER A O 1
ATOM 1353 N N . ARG A 1 177 ? -10.008 11.104 7.455 1.00 90.06 177 ARG A N 1
ATOM 1354 C CA . ARG A 1 177 ? -9.052 12.051 6.855 1.00 90.06 177 ARG A CA 1
ATOM 1355 C C . ARG A 1 177 ? -7.727 11.392 6.480 1.00 90.06 177 ARG A C 1
ATOM 1357 O O . ARG A 1 177 ? -7.192 11.709 5.423 1.00 90.06 177 ARG A O 1
ATOM 1364 N N . LEU A 1 178 ? -7.215 10.483 7.310 1.00 88.38 178 LEU A N 1
ATOM 1365 C CA . LEU A 1 178 ? -5.991 9.742 7.002 1.00 88.38 178 LEU A CA 1
ATOM 1366 C C . LEU A 1 178 ? -6.170 8.875 5.747 1.00 88.38 178 LEU A C 1
ATOM 1368 O O . LEU A 1 178 ? -5.337 8.928 4.849 1.00 88.38 178 LEU A O 1
ATOM 1372 N N . ILE A 1 179 ? -7.284 8.146 5.651 1.00 90.25 179 ILE A N 1
ATOM 1373 C CA . ILE A 1 179 ? -7.602 7.297 4.493 1.00 90.25 179 ILE A CA 1
ATOM 1374 C C . ILE A 1 179 ? -7.792 8.137 3.225 1.00 90.25 179 ILE A C 1
ATOM 1376 O O . ILE A 1 179 ? -7.298 7.768 2.168 1.00 90.25 179 ILE A O 1
ATOM 1380 N N . LEU A 1 180 ? -8.480 9.277 3.324 1.00 91.00 180 LEU A N 1
ATOM 1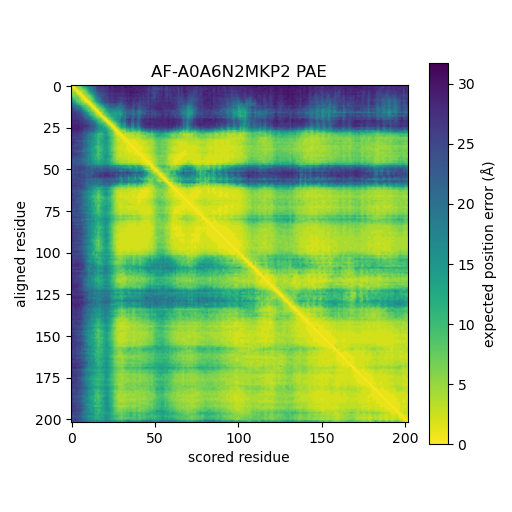381 C CA . LEU A 1 180 ? -8.719 10.185 2.198 1.00 91.00 180 LEU A CA 1
ATOM 1382 C C . LEU A 1 180 ? -7.462 10.948 1.751 1.00 91.00 180 LEU A C 1
ATOM 1384 O O . LEU A 1 180 ? -7.475 11.545 0.679 1.00 91.00 180 LEU A O 1
ATOM 1388 N N . SER A 1 181 ? -6.390 10.942 2.550 1.00 87.94 181 SER A N 1
ATOM 1389 C CA . SER A 1 181 ? -5.129 11.610 2.202 1.00 87.94 181 SER A CA 1
ATOM 1390 C C . SER A 1 181 ? -4.326 10.861 1.134 1.00 87.94 181 SER A C 1
ATOM 1392 O O . SER A 1 181 ? -3.479 11.472 0.487 1.00 87.94 181 SER A O 1
ATOM 1394 N N . ASP A 1 182 ? -4.571 9.560 0.951 1.00 86.94 182 ASP A N 1
ATOM 1395 C CA . ASP A 1 182 ? -3.914 8.733 -0.061 1.00 86.94 182 ASP A CA 1
ATOM 1396 C C . ASP A 1 182 ? -4.961 8.042 -0.940 1.00 86.94 182 ASP A C 1
ATOM 1398 O O . ASP A 1 182 ? -5.844 7.333 -0.454 1.00 86.94 182 ASP A O 1
ATOM 1402 N N . ASP A 1 183 ? -4.857 8.229 -2.255 1.00 88.38 183 ASP A N 1
ATOM 1403 C CA . ASP A 1 183 ? -5.818 7.658 -3.200 1.00 88.38 183 ASP A CA 1
ATOM 1404 C C . ASP A 1 183 ? -5.832 6.127 -3.179 1.00 88.38 183 ASP A C 1
ATOM 1406 O O . ASP A 1 183 ? -6.893 5.520 -3.325 1.00 88.38 183 ASP A O 1
ATOM 1410 N N . SER A 1 184 ? -4.683 5.493 -2.949 1.00 87.31 184 SER A N 1
ATOM 1411 C CA . SER A 1 184 ? -4.566 4.035 -2.927 1.00 87.31 184 SER A CA 1
ATOM 1412 C C . SER A 1 184 ? -5.250 3.445 -1.692 1.00 87.31 184 SER A C 1
ATOM 1414 O O . SER A 1 184 ? -5.974 2.455 -1.814 1.00 87.31 184 SER A O 1
ATOM 1416 N N . LEU A 1 185 ? -5.082 4.077 -0.520 1.00 88.44 185 LEU A N 1
ATOM 1417 C CA . LEU A 1 185 ? -5.827 3.724 0.698 1.00 88.44 185 LEU A CA 1
ATOM 1418 C C . LEU A 1 185 ? -7.326 3.922 0.502 1.00 88.44 185 LEU A C 1
ATOM 1420 O O . LEU A 1 185 ? -8.113 3.021 0.796 1.00 88.44 185 LEU A O 1
ATOM 1424 N N . ARG A 1 186 ? -7.728 5.087 -0.014 1.00 91.31 186 ARG A N 1
ATOM 1425 C CA . ARG A 1 186 ? -9.133 5.419 -0.258 1.00 91.31 186 ARG A CA 1
ATOM 1426 C C . ARG A 1 186 ? -9.798 4.409 -1.184 1.00 91.31 186 ARG A C 1
ATOM 1428 O O . ARG A 1 186 ? -10.899 3.957 -0.878 1.00 91.31 186 ARG A O 1
ATOM 1435 N N . MET A 1 187 ? -9.145 4.048 -2.289 1.00 90.69 187 MET A N 1
ATOM 1436 C CA . MET A 1 187 ? -9.644 3.031 -3.217 1.00 90.69 187 MET A CA 1
ATOM 1437 C C . MET A 1 187 ? -9.782 1.674 -2.525 1.00 90.69 187 MET A C 1
ATOM 1439 O O . MET A 1 187 ? -10.881 1.133 -2.501 1.00 90.69 187 MET A O 1
ATOM 1443 N N . ALA A 1 188 ? -8.730 1.184 -1.865 1.00 89.31 188 ALA A N 1
ATOM 1444 C CA . ALA A 1 188 ? -8.748 -0.124 -1.209 1.00 89.31 188 ALA A CA 1
ATOM 1445 C C . ALA A 1 188 ? -9.826 -0.238 -0.117 1.00 89.31 188 ALA A C 1
ATOM 1447 O O . ALA A 1 188 ? -10.548 -1.234 -0.045 1.00 89.31 188 ALA A O 1
ATOM 1448 N N . VAL A 1 189 ? -9.978 0.799 0.714 1.00 91.06 189 VAL A N 1
ATOM 1449 C CA . VAL A 1 189 ? -11.027 0.849 1.741 1.00 91.06 189 VAL A CA 1
ATOM 1450 C C . VAL A 1 189 ? -12.409 0.931 1.103 1.00 91.06 189 VAL A C 1
ATOM 1452 O O . VAL A 1 189 ? -13.329 0.264 1.569 1.00 91.06 189 VAL A O 1
ATOM 1455 N N . ASN A 1 190 ? -12.589 1.722 0.045 1.00 92.62 190 ASN A N 1
ATOM 1456 C CA . ASN A 1 190 ? -13.877 1.822 -0.638 1.00 92.62 190 ASN A CA 1
ATOM 1457 C C . ASN A 1 190 ? -14.264 0.522 -1.342 1.00 92.62 190 ASN A C 1
ATOM 1459 O O . ASN A 1 190 ? -15.435 0.155 -1.289 1.00 92.62 190 ASN A O 1
ATOM 1463 N N . ASP A 1 191 ? -13.309 -0.197 -1.925 1.00 89.75 191 ASP A N 1
ATOM 1464 C CA . ASP A 1 191 ? -13.540 -1.507 -2.532 1.00 89.75 191 ASP A CA 1
ATOM 1465 C C . ASP A 1 191 ? -13.956 -2.533 -1.473 1.00 89.75 191 ASP A C 1
ATOM 1467 O O . ASP A 1 191 ? -14.956 -3.235 -1.644 1.00 89.75 191 ASP A O 1
ATOM 1471 N N . LEU A 1 192 ? -13.266 -2.554 -0.326 1.00 88.62 192 LEU A N 1
ATOM 1472 C CA . LEU A 1 192 ? -13.651 -3.380 0.818 1.00 88.62 192 LEU A CA 1
ATOM 1473 C C . LEU A 1 192 ? -15.055 -3.021 1.319 1.00 88.62 192 LEU A C 1
ATOM 1475 O O . LEU A 1 192 ? -15.901 -3.898 1.486 1.00 88.62 192 LEU A O 1
ATOM 1479 N N . ARG A 1 193 ? -15.332 -1.732 1.525 1.00 90.50 193 ARG A N 1
ATOM 1480 C CA . ARG A 1 193 ? -16.642 -1.245 1.975 1.00 90.50 193 ARG A CA 1
ATOM 1481 C C . ARG A 1 193 ? -17.740 -1.630 0.990 1.00 90.50 193 ARG A C 1
ATOM 1483 O O . ARG A 1 193 ? -18.764 -2.145 1.421 1.00 90.50 193 ARG A O 1
ATOM 1490 N N . ASN A 1 194 ? -17.500 -1.477 -0.309 1.00 90.88 194 ASN A N 1
ATOM 1491 C CA . ASN A 1 194 ? -18.435 -1.877 -1.354 1.00 90.88 194 ASN A CA 1
ATOM 1492 C C . ASN A 1 194 ? -18.692 -3.394 -1.333 1.00 90.88 194 ASN A C 1
ATOM 1494 O O . ASN A 1 194 ? -19.843 -3.816 -1.392 1.00 90.88 194 ASN A O 1
ATOM 1498 N N . SER A 1 195 ? -17.650 -4.215 -1.141 1.00 87.94 195 SER A N 1
ATOM 1499 C CA . SER A 1 195 ? -17.795 -5.677 -1.010 1.00 87.94 195 SER A CA 1
ATOM 1500 C C . SER A 1 195 ? -18.651 -6.101 0.193 1.00 87.94 195 SER A C 1
ATOM 1502 O O . SER A 1 195 ? -19.275 -7.158 0.173 1.00 87.94 195 SER A O 1
ATOM 1504 N N . LYS A 1 196 ? -18.715 -5.257 1.230 1.00 87.44 196 LYS A N 1
ATOM 1505 C CA . LYS A 1 196 ? -19.529 -5.447 2.438 1.00 87.44 196 LYS A CA 1
ATOM 1506 C C . LYS A 1 196 ? -20.868 -4.691 2.392 1.00 87.44 196 LYS A C 1
ATOM 1508 O O . LYS A 1 196 ? -21.575 -4.659 3.393 1.00 87.44 196 LYS A O 1
ATOM 1513 N N . GLY A 1 197 ? -21.219 -4.063 1.265 1.00 88.88 197 GLY A N 1
ATOM 1514 C CA . GLY A 1 197 ? -22.457 -3.288 1.107 1.00 88.88 197 GLY A CA 1
ATOM 1515 C C . GLY A 1 197 ? -22.477 -1.938 1.842 1.00 88.88 197 GLY A C 1
ATOM 1516 O O . GLY A 1 197 ? -23.535 -1.334 2.012 1.00 88.88 197 GLY A O 1
ATOM 1517 N N . LEU A 1 198 ? -21.322 -1.443 2.291 1.00 89.44 198 LEU A N 1
ATOM 1518 C CA . LEU A 1 198 ? -21.173 -0.159 2.973 1.00 89.44 198 LEU A CA 1
ATOM 1519 C C . LEU A 1 198 ? -20.963 0.985 1.970 1.00 89.44 198 LEU A C 1
ATOM 1521 O O . LEU A 1 198 ? -20.310 0.835 0.938 1.00 89.44 198 LEU A O 1
ATOM 1525 N N . LYS A 1 199 ? -21.459 2.182 2.312 1.00 89.88 199 LYS A N 1
ATOM 1526 C CA . LYS A 1 199 ? -21.285 3.385 1.478 1.00 89.88 199 LYS A CA 1
ATOM 1527 C C . LYS A 1 199 ? -19.802 3.780 1.367 1.00 89.88 199 LYS A C 1
ATOM 1529 O O . LYS A 1 199 ? -19.114 3.777 2.394 1.00 89.88 199 LYS A O 1
ATOM 1534 N N . PRO A 1 200 ? -19.311 4.186 0.184 1.00 90.69 200 PRO A N 1
ATOM 1535 C CA . PRO A 1 200 ? -17.935 4.644 0.025 1.00 90.69 200 PRO A CA 1
ATOM 1536 C C . PRO A 1 200 ? -17.684 5.940 0.806 1.00 90.69 200 PRO A C 1
ATOM 1538 O O . PRO A 1 200 ? -18.590 6.756 0.997 1.00 90.69 200 PRO A O 1
ATOM 1541 N N . LEU A 1 201 ? -16.445 6.119 1.251 1.00 88.44 201 LEU A N 1
ATOM 1542 C CA . LEU A 1 201 ? -15.953 7.362 1.834 1.00 88.44 201 LEU A CA 1
ATOM 1543 C C . LEU A 1 201 ? -15.796 8.418 0.732 1.00 88.44 201 LEU A C 1
ATOM 1545 O O . LEU A 1 201 ? -15.351 8.102 -0.378 1.00 88.44 201 LEU A O 1
ATOM 1549 N N . ARG A 1 202 ? -16.190 9.649 1.059 1.00 81.88 202 ARG A N 1
ATOM 1550 C CA . ARG A 1 202 ? -16.162 10.835 0.200 1.00 81.88 202 ARG A CA 1
ATOM 1551 C C . ARG A 1 202 ? -15.315 11.918 0.840 1.00 81.88 202 ARG A C 1
ATOM 1553 O O . ARG A 1 202 ? -15.410 12.044 2.082 1.00 81.88 202 ARG A O 1
#

Secondary structure (DSSP, 8-state):
-------PPP-----------SS------TTTS-HHHHHHTEEEEEE---SS--TTTSSS--EEEEEETTT--EEEE-S-SSHHHHHHHHHHHHHHHHHHH------STTPPPPHHHHHHS-TT-TT--TTS-SPP-TTSTHHHHHHHHHHHHHHHTTT-HHHHHHHTT--HHHHHHHHHTSHHHHHHHHHHHHHTTPPPP-

Sequence (202 aa):
MYTRTAETPPKHLFCFNYNTSAGHSNDINYLELTDDELMRQCEMDTFKSSGPGGQHRNKRESAVRLKHLPTGIIAQAVEDRSQHMNRASALKRLRALLAIRVRNSVDIDSYTPPMELLQILPLKSTIRGSDCGPQIGPKNPKFILGMQALLDVIFAVGGSISEAGKLLGLSTGALSRLILSDDSLRMAVNDLRNSKGLKPLR

Organism: Salix viminalis (NCBI:txid40686)

Mean predicted aligned error: 10.08 Å